Protein AF-0000000080703919 (afdb_homodimer)

Nearest PDB structures (foldseek):
  4xz1-assembly1_A  TM=6.223E-01  e=1.028E+00  Homo sapiens
  8gnn-assembly1_B  TM=3.374E-01  e=2.060E+00  Homo sapiens
  6drg-assembly1_A  TM=3.522E-01  e=3.875E+00  Homo sapiens
  1lfo-assembly1_A  TM=2.685E-01  e=4.683E+00  Rattus norvegicus
  4o29-assembly1_A  TM=4.930E-01  e=1.118E+00  Pyrobaculum aerophilum str. IM2

Sequence (228 aa):
MFVLNETNVFRVCCTPVDMRQGILRLSQLVRSNDFNPSDGVVYVFYNRSRNRIKLLHWERCGFVVYHKQMVQGCLSPKIIRARTGFYELRWDELVLYIEGINPNCYRRKRYNKSMFVLNETNVFRVCCTPVDMRQGILRLSQLVRSNDFNPSDGVVYVFYNRSRNRIKLLHWERCGFVVYHKQMVQGCLSPKIIRARTGFYELRWDELVLYIEGINPNCYRRKRYNKS

Structure (mmCIF, N/CA/C/O backbone):
data_AF-0000000080703919-model_v1
#
loop_
_entity.id
_entity.type
_entity.pdbx_description
1 polymer 'IS66 Orf2 like protein'
#
loop_
_atom_site.group_PDB
_atom_site.id
_atom_site.type_symbol
_atom_site.label_atom_id
_atom_site.label_alt_id
_atom_site.label_comp_id
_atom_site.label_asym_id
_atom_site.label_entity_id
_atom_site.label_seq_id
_atom_site.pdbx_PDB_ins_code
_atom_site.Cartn_x
_atom_site.Cartn_y
_atom_site.Cartn_z
_atom_site.occupancy
_atom_site.B_iso_or_equiv
_atom_site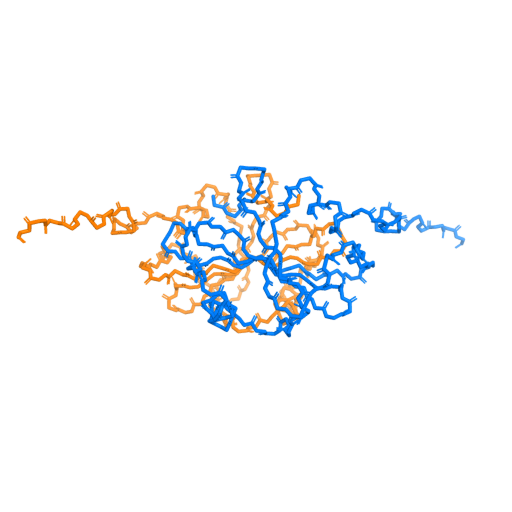.auth_seq_id
_atom_site.auth_comp_id
_atom_site.auth_asym_id
_atom_site.auth_atom_id
_atom_site.pdbx_PDB_model_num
ATOM 1 N N . MET A 1 1 ? -6.496 -1.308 -11.156 1 85.56 1 MET A N 1
ATOM 2 C CA . MET A 1 1 ? -5.98 -1.81 -9.891 1 85.56 1 MET A CA 1
ATOM 3 C C . MET A 1 1 ? -4.734 -1.038 -9.461 1 85.56 1 MET A C 1
ATOM 5 O O . MET A 1 1 ? -3.891 -0.706 -10.297 1 85.56 1 MET A O 1
ATOM 9 N N . PHE A 1 2 ? -4.602 -0.558 -8.164 1 92.81 2 PHE A N 1
ATOM 10 C CA . PHE A 1 2 ? -3.482 0.129 -7.531 1 92.81 2 PHE A CA 1
ATOM 11 C C . PHE A 1 2 ? -3.279 1.512 -8.141 1 92.81 2 PHE A C 1
ATOM 13 O O . PHE A 1 2 ? -2.164 1.869 -8.523 1 92.81 2 PHE A O 1
ATOM 20 N N . VAL A 1 3 ? -4.312 2.188 -8.336 1 93.06 3 VAL A N 1
ATOM 21 C CA . VAL A 1 3 ? -4.281 3.553 -8.852 1 93.06 3 VAL A CA 1
ATOM 22 C C . VAL A 1 3 ? -5.121 4.461 -7.965 1 93.06 3 VAL A C 1
ATOM 24 O O . VAL A 1 3 ? -6.305 4.199 -7.738 1 93.06 3 VAL A O 1
ATOM 27 N N . LEU A 1 4 ? -4.52 5.449 -7.457 1 95.75 4 LEU A N 1
ATOM 28 C CA . LEU A 1 4 ? -5.223 6.547 -6.805 1 95.75 4 LEU A CA 1
ATOM 29 C C . LEU A 1 4 ? -5.07 7.84 -7.598 1 95.75 4 LEU A C 1
ATOM 31 O O . LEU A 1 4 ? -3.988 8.133 -8.117 1 95.75 4 LEU A O 1
ATOM 35 N N . ASN A 1 5 ? -6.148 8.516 -7.742 1 94.75 5 ASN A N 1
ATOM 36 C CA . ASN A 1 5 ? -6.109 9.758 -8.5 1 94.75 5 ASN A CA 1
ATOM 37 C C . ASN A 1 5 ? -7.211 10.719 -8.062 1 94.75 5 ASN A C 1
ATOM 39 O O . ASN A 1 5 ? -7.758 10.586 -6.965 1 94.75 5 ASN A O 1
ATOM 43 N N . GLU A 1 6 ? -7.5 11.711 -8.906 1 94.75 6 GLU A N 1
ATOM 44 C CA . GLU A 1 6 ? -8.367 12.828 -8.539 1 94.75 6 GLU A CA 1
ATOM 45 C C . GLU A 1 6 ? -9.828 12.391 -8.484 1 94.75 6 GLU A C 1
ATOM 47 O O . GLU A 1 6 ? -10.68 13.109 -7.945 1 94.75 6 GLU A O 1
ATOM 52 N N . THR A 1 7 ? -10.164 11.242 -8.969 1 95.12 7 THR A N 1
ATOM 53 C CA . THR A 1 7 ? -11.547 10.789 -8.961 1 95.12 7 THR A CA 1
ATOM 54 C C . THR A 1 7 ? -11.914 10.195 -7.602 1 95.12 7 THR A C 1
ATOM 56 O O . THR A 1 7 ? -13.094 10.008 -7.301 1 95.12 7 THR A O 1
ATOM 59 N N . ASN A 1 8 ? -10.984 9.914 -6.777 1 97.06 8 ASN A N 1
ATOM 60 C CA . ASN A 1 8 ? -11.219 9.383 -5.434 1 97.06 8 ASN A CA 1
ATOM 61 C C . ASN A 1 8 ? -11.508 10.508 -4.438 1 97.06 8 ASN A C 1
ATOM 63 O O . ASN A 1 8 ? -11.125 11.656 -4.664 1 97.06 8 ASN A O 1
ATOM 67 N N . VAL A 1 9 ? -12.25 10.172 -3.477 1 97.12 9 VAL A N 1
ATOM 68 C CA . VAL A 1 9 ? -12.445 11.062 -2.336 1 97.12 9 VAL A CA 1
ATOM 69 C C . VAL A 1 9 ? -11.469 10.695 -1.222 1 97.12 9 VAL A C 1
ATOM 71 O O . VAL A 1 9 ? -11.336 9.523 -0.868 1 97.12 9 VAL A O 1
ATOM 74 N N . PHE A 1 10 ? -10.773 11.703 -0.654 1 97.44 10 PHE A N 1
ATOM 75 C CA . PHE A 1 10 ? -9.758 11.461 0.368 1 97.44 10 PHE A CA 1
ATOM 76 C C . PHE A 1 10 ? -10.164 12.086 1.694 1 97.44 10 PHE A C 1
ATOM 78 O O . PHE A 1 10 ? -10.523 13.266 1.744 1 97.44 10 PHE A O 1
ATOM 85 N N . ARG A 1 11 ? -10.141 11.297 2.734 1 97.19 11 ARG A N 1
ATOM 86 C CA . ARG A 1 11 ? -10.344 11.766 4.102 1 97.19 11 ARG A CA 1
ATOM 87 C C . ARG A 1 11 ? -9.094 11.547 4.949 1 97.19 11 ARG A C 1
ATOM 89 O O . ARG A 1 11 ? -8.688 10.406 5.184 1 97.19 11 ARG A O 1
ATOM 96 N N . VAL A 1 12 ? -8.531 12.641 5.418 1 96.62 12 VAL A N 1
ATOM 97 C CA . VAL A 1 12 ? -7.266 12.602 6.148 1 96.62 12 VAL A CA 1
ATOM 98 C C . VAL A 1 12 ? -7.535 12.617 7.648 1 96.62 12 VAL A C 1
ATOM 100 O O . VAL A 1 12 ? -8.312 13.438 8.141 1 96.62 12 VAL A O 1
ATOM 103 N N . CYS A 1 13 ? -6.906 11.672 8.328 1 96.31 13 CYS A N 1
ATOM 104 C CA . CYS A 1 13 ? -7.035 11.625 9.781 1 96.31 13 CYS A CA 1
ATOM 105 C C . CYS A 1 13 ? -6.418 12.867 10.422 1 96.31 13 CYS A C 1
ATOM 107 O O . CYS A 1 13 ? -5.312 13.273 10.055 1 96.31 13 CYS A O 1
ATOM 109 N N . CYS A 1 14 ? -7.074 13.438 11.422 1 94.44 14 CYS A N 1
ATOM 110 C CA . CYS A 1 14 ? -6.637 14.68 12.047 1 94.44 14 CYS A CA 1
ATOM 111 C C . CYS A 1 14 ? -5.547 14.422 13.078 1 94.44 14 CYS A C 1
ATOM 113 O O . CYS A 1 14 ? -4.859 15.352 13.508 1 94.44 14 CYS A O 1
ATOM 115 N N . THR A 1 15 ? -5.371 13.164 13.461 1 92.94 15 THR A N 1
ATOM 116 C CA . THR A 1 15 ? -4.391 12.805 14.484 1 92.94 15 THR A CA 1
ATOM 117 C C . THR A 1 15 ? -3.393 11.789 13.938 1 92.94 15 THR A C 1
ATOM 119 O O . THR A 1 15 ? -3.762 10.891 13.18 1 92.94 15 THR A O 1
ATOM 122 N N . PRO A 1 16 ? -2.139 11.945 14.375 1 93.88 16 PRO A N 1
ATOM 123 C CA . PRO A 1 16 ? -1.16 10.938 13.953 1 93.88 16 PRO A CA 1
ATOM 124 C C . PRO A 1 16 ? -1.516 9.539 14.438 1 93.88 16 PRO A C 1
ATOM 126 O O . PRO A 1 16 ? -2.127 9.383 15.5 1 93.88 16 PRO A O 1
ATOM 129 N N . VAL A 1 17 ? -1.152 8.547 13.664 1 95.81 17 VAL A N 1
ATOM 130 C CA . VAL A 1 17 ? -1.455 7.148 13.961 1 95.81 17 VAL A CA 1
ATOM 131 C C . VAL A 1 17 ? -0.169 6.324 13.938 1 95.81 17 VAL A C 1
ATOM 133 O O . VAL A 1 17 ? 0.784 6.668 13.242 1 95.81 17 VAL A O 1
ATOM 136 N N . ASP A 1 18 ? -0.107 5.227 14.805 1 96.25 18 ASP A N 1
ATOM 137 C CA . ASP A 1 18 ? 0.976 4.25 14.727 1 96.25 18 ASP A CA 1
ATOM 138 C C . ASP A 1 18 ? 0.95 3.504 13.398 1 96.25 18 ASP A C 1
ATOM 140 O O . ASP A 1 18 ? 0.013 2.754 13.117 1 96.25 18 ASP A O 1
ATOM 144 N N . MET A 1 19 ? 1.941 3.633 12.586 1 94.69 19 MET A N 1
ATOM 145 C CA . MET A 1 19 ? 1.969 3.184 11.195 1 94.69 19 MET A CA 1
ATOM 146 C C . MET A 1 19 ? 2.197 1.678 11.117 1 94.69 19 MET A C 1
ATOM 148 O O . MET A 1 19 ? 2.156 1.095 10.031 1 94.69 19 MET A O 1
ATOM 152 N N . ARG A 1 20 ? 2.426 1.063 12.219 1 92.06 20 ARG A N 1
ATOM 153 C CA . ARG A 1 20 ? 2.512 -0.393 12.258 1 92.06 20 ARG A CA 1
ATOM 154 C C . ARG A 1 20 ? 1.125 -1.024 12.18 1 92.06 20 ARG A C 1
ATOM 156 O O . ARG A 1 20 ? 0.994 -2.215 11.891 1 92.06 20 ARG A O 1
ATOM 163 N N . GLN A 1 21 ? 0.15 -0.165 12.445 1 94.56 21 GLN A N 1
ATOM 164 C CA . GLN A 1 21 ? -1.229 -0.638 12.383 1 94.56 21 GLN A CA 1
ATOM 165 C C . GLN A 1 21 ? -1.603 -1.06 10.969 1 94.56 21 GLN A C 1
ATOM 167 O O . GLN A 1 21 ? -1.347 -0.327 10.008 1 94.56 21 GLN A O 1
ATOM 172 N N . GLY A 1 22 ? -2.18 -2.266 10.914 1 94.94 22 GLY A N 1
ATOM 173 C CA . GLY A 1 22 ? -2.555 -2.818 9.617 1 94.94 22 GLY A CA 1
ATOM 174 C C . GLY A 1 22 ? -3.988 -2.508 9.234 1 94.94 22 GLY A C 1
ATOM 175 O O . GLY A 1 22 ? -4.605 -1.6 9.789 1 94.94 22 GLY A O 1
ATOM 176 N N . ILE A 1 23 ? -4.43 -3.213 8.227 1 96.06 23 ILE A N 1
ATOM 177 C CA . ILE A 1 23 ? -5.734 -2.986 7.613 1 96.06 23 ILE A CA 1
ATOM 178 C C . ILE A 1 23 ? -6.828 -3.094 8.672 1 96.06 23 ILE A C 1
ATOM 180 O O . ILE A 1 23 ? -7.707 -2.234 8.758 1 96.06 23 ILE A O 1
ATOM 184 N N . LEU A 1 24 ? -6.766 -4.102 9.523 1 94.56 24 LEU A N 1
ATOM 185 C CA . LEU A 1 24 ? -7.789 -4.32 10.539 1 94.56 24 LEU A CA 1
ATOM 186 C C . LEU A 1 24 ? -7.875 -3.133 11.492 1 94.56 24 LEU A C 1
ATOM 188 O O . LEU A 1 24 ? -8.961 -2.594 11.719 1 94.56 24 LEU A O 1
ATOM 192 N N . ARG A 1 25 ? -6.84 -2.729 12.047 1 96.62 25 ARG A N 1
ATOM 193 C CA . ARG A 1 25 ? -6.812 -1.641 13.016 1 96.62 25 ARG A CA 1
ATOM 194 C C . ARG A 1 25 ? -7.18 -0.312 12.367 1 96.62 25 ARG A C 1
ATOM 196 O O . ARG A 1 25 ? -7.906 0.494 12.953 1 96.62 25 ARG A O 1
ATOM 203 N N . LEU A 1 26 ? -6.699 -0.055 11.172 1 97.62 26 LEU A N 1
ATOM 204 C CA . LEU A 1 26 ? -7.031 1.18 10.469 1 97.62 26 LEU A CA 1
ATOM 205 C C . LEU A 1 26 ? -8.523 1.229 10.141 1 97.62 26 LEU A C 1
ATOM 207 O O . LEU A 1 26 ? -9.148 2.285 10.242 1 97.62 26 LEU A O 1
ATOM 211 N N . SER A 1 27 ? -9.062 0.042 9.758 1 97.75 27 SER A N 1
ATOM 212 C CA . SER A 1 27 ? -10.492 -0.05 9.5 1 97.75 27 SER A CA 1
ATOM 213 C C . SER A 1 27 ? -11.305 0.255 10.758 1 97.75 27 SER A C 1
ATOM 215 O O . SER A 1 27 ? -12.328 0.934 10.695 1 97.75 27 SER A O 1
ATOM 217 N N . GLN A 1 28 ? -10.836 -0.284 11.859 1 97.62 28 GLN A N 1
ATOM 218 C CA . GLN A 1 28 ? -11.5 -0.026 13.133 1 97.62 28 GLN A CA 1
ATOM 219 C C . GLN A 1 28 ? -11.469 1.46 13.477 1 97.62 28 GLN A C 1
ATOM 221 O O . GLN A 1 28 ? -12.445 2.002 14.008 1 97.62 28 GLN A O 1
ATOM 226 N N . LEU A 1 29 ? -10.359 2.123 13.219 1 96.81 29 LEU A N 1
ATOM 227 C CA . LEU A 1 29 ? -10.234 3.559 13.453 1 96.81 29 LEU A CA 1
ATOM 228 C C . LEU A 1 29 ? -11.25 4.336 12.625 1 96.81 29 LEU A C 1
ATOM 230 O O . LEU A 1 29 ? -11.891 5.262 13.133 1 96.81 29 LEU A O 1
ATOM 234 N N . VAL A 1 30 ? -11.438 3.955 11.367 1 97.81 30 VAL A N 1
ATOM 235 C CA . VAL A 1 30 ? -12.422 4.574 10.484 1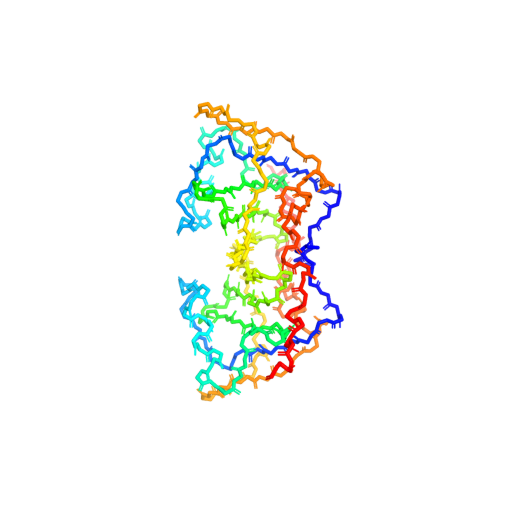 97.81 30 VAL A CA 1
ATOM 236 C C . VAL A 1 30 ? -13.828 4.379 11.055 1 97.81 30 VAL A C 1
ATOM 238 O O . VAL A 1 30 ? -14.602 5.328 11.141 1 97.81 30 VAL A O 1
ATOM 241 N N . ARG A 1 31 ? -14.102 3.125 11.523 1 97.62 31 ARG A N 1
ATOM 242 C CA . ARG A 1 31 ? -15.414 2.791 12.07 1 97.62 31 ARG A CA 1
ATOM 243 C C . ARG A 1 31 ? -15.688 3.57 13.352 1 97.62 31 ARG A C 1
ATOM 245 O O . ARG A 1 31 ? -16.812 4.023 13.586 1 97.62 31 ARG A O 1
ATOM 252 N N . SER A 1 32 ? -14.703 3.717 14.109 1 96 32 SER A N 1
ATOM 253 C CA . SER A 1 32 ? -14.844 4.414 15.383 1 96 32 SER A CA 1
ATOM 254 C C . SER A 1 32 ? -15.148 5.891 15.172 1 96 32 SER A C 1
ATOM 256 O O . SER A 1 32 ? -15.586 6.574 16.094 1 96 32 SER A O 1
ATOM 258 N N . ASN A 1 33 ? -14.906 6.41 13.992 1 95.75 33 ASN A N 1
ATOM 259 C CA . ASN A 1 33 ? -15.242 7.789 13.648 1 95.75 33 ASN A CA 1
ATOM 260 C C . ASN A 1 33 ? -16.531 7.855 12.82 1 95.75 33 ASN A C 1
ATOM 262 O O . ASN A 1 33 ? -16.766 8.844 12.117 1 95.75 33 ASN A O 1
ATOM 266 N N . ASP A 1 34 ? -17.281 6.703 12.812 1 95.44 34 ASP A N 1
ATOM 267 C CA . ASP A 1 34 ? -18.641 6.594 12.273 1 95.44 34 ASP A CA 1
ATOM 268 C C . ASP A 1 34 ? -18.625 6.555 10.75 1 95.44 34 ASP A C 1
ATOM 270 O O . ASP A 1 34 ? -19.531 7.066 10.094 1 95.44 34 ASP A O 1
ATOM 274 N N . PHE A 1 35 ? -17.562 6.105 10.172 1 97.06 35 PHE A N 1
ATOM 275 C CA . PHE A 1 35 ? -17.484 5.879 8.734 1 97.06 35 PHE A CA 1
ATOM 276 C C . PHE A 1 35 ? -17.391 4.387 8.422 1 97.06 35 PHE A C 1
ATOM 278 O O . PHE A 1 35 ? -17.141 3.578 9.32 1 97.06 35 PHE A O 1
ATOM 285 N N . ASN A 1 36 ? -17.734 4.035 7.211 1 97.75 36 ASN A N 1
ATOM 286 C CA . ASN A 1 36 ? -17.578 2.68 6.699 1 97.75 36 ASN A CA 1
ATOM 287 C C . ASN A 1 36 ? -16.328 2.557 5.832 1 97.75 36 ASN A C 1
ATOM 289 O O . ASN A 1 36 ? -16.266 3.109 4.73 1 97.75 36 ASN A O 1
ATOM 293 N N . PRO A 1 37 ? -15.359 1.82 6.281 1 97.38 37 PRO A N 1
ATOM 294 C CA . PRO A 1 37 ? -14.102 1.74 5.535 1 97.38 37 PRO A CA 1
ATOM 295 C C . PRO A 1 37 ? -14.289 1.16 4.133 1 97.38 37 PRO A C 1
ATOM 297 O O . PRO A 1 37 ? -13.391 1.272 3.293 1 97.38 37 PRO A O 1
ATOM 300 N N . SER A 1 38 ? -15.438 0.491 3.885 1 95.94 38 SER A N 1
ATOM 301 C CA . SER A 1 38 ? -15.656 -0.137 2.586 1 95.94 38 SER A CA 1
ATOM 302 C C . SER A 1 38 ? -16.547 0.72 1.701 1 95.94 38 SER A C 1
ATOM 304 O O . SER A 1 38 ? -17.188 0.211 0.773 1 95.94 38 SER A O 1
ATOM 306 N N . ASP A 1 39 ? -16.641 2.014 1.998 1 96.69 39 ASP A N 1
ATOM 307 C CA . ASP A 1 39 ? -17.578 2.881 1.291 1 96.69 39 ASP A CA 1
ATOM 308 C C . ASP A 1 39 ? -16.953 3.434 0.011 1 96.69 39 ASP A C 1
ATOM 310 O O . ASP A 1 39 ? -17.594 4.207 -0.71 1 96.69 39 ASP A O 1
ATOM 314 N N . GLY A 1 40 ? -15.68 3.111 -0.255 1 95.31 40 GLY A N 1
ATOM 315 C CA . GLY A 1 40 ? -15.031 3.564 -1.473 1 95.31 40 GLY A CA 1
ATOM 316 C C . GLY A 1 40 ? -14.164 4.793 -1.264 1 95.31 40 GLY A C 1
ATOM 317 O O . GLY A 1 40 ? -13.367 5.156 -2.135 1 95.31 40 GLY A O 1
ATOM 318 N N . VAL A 1 41 ? -14.297 5.508 -0.145 1 97.81 41 VAL A N 1
ATOM 319 C CA . VAL A 1 41 ? -13.469 6.656 0.213 1 97.81 41 VAL A CA 1
ATOM 320 C C . VAL A 1 41 ? -12.07 6.188 0.594 1 97.81 41 VAL A C 1
ATOM 322 O O . VAL A 1 41 ? -11.898 5.094 1.141 1 97.81 41 VAL A O 1
ATOM 325 N N . VAL A 1 42 ? -11.117 6.984 0.263 1 98.44 42 VAL A N 1
ATOM 326 C CA . VAL A 1 42 ? -9.742 6.691 0.654 1 98.44 42 VAL A CA 1
ATOM 327 C C . VAL A 1 42 ? -9.422 7.387 1.975 1 98.44 42 VAL A C 1
ATOM 329 O O . VAL A 1 42 ? -9.453 8.617 2.059 1 98.44 42 VAL A O 1
ATOM 332 N N . TYR A 1 43 ? -9.117 6.617 2.996 1 98.44 43 TYR A N 1
ATOM 333 C CA . TYR A 1 43 ? -8.773 7.172 4.301 1 98.44 43 TYR A CA 1
ATOM 334 C C . TYR A 1 43 ? -7.262 7.273 4.469 1 98.44 43 TYR A C 1
ATOM 336 O O . TYR A 1 43 ? -6.539 6.297 4.25 1 98.44 43 TYR A O 1
ATOM 344 N N . VAL A 1 44 ? -6.805 8.414 4.891 1 97.56 44 VAL A N 1
ATOM 345 C CA . VAL A 1 44 ? -5.383 8.734 4.898 1 97.56 44 VAL A CA 1
ATOM 346 C C . VAL A 1 44 ? -4.895 8.883 6.34 1 97.56 44 VAL A C 1
ATOM 348 O O . VAL A 1 44 ? -5.5 9.594 7.137 1 97.56 44 VAL A O 1
ATOM 351 N N . PHE A 1 45 ? -3.838 8.234 6.625 1 96.81 45 PHE A N 1
ATOM 352 C CA . PHE A 1 45 ? -3.215 8.258 7.945 1 96.81 45 PHE A CA 1
ATOM 353 C C . PHE A 1 45 ? -1.75 8.664 7.844 1 96.81 45 PHE A C 1
ATOM 355 O O . PHE A 1 45 ? -1.097 8.406 6.832 1 96.81 45 PHE A O 1
ATOM 362 N N . TYR A 1 46 ? -1.229 9.25 8.812 1 94.88 46 TYR A N 1
ATOM 363 C CA . TYR A 1 46 ? 0.172 9.648 8.875 1 94.88 46 TYR A CA 1
ATOM 364 C C . TYR A 1 46 ? 0.725 9.477 10.289 1 94.88 46 TYR A C 1
ATOM 366 O O . TYR A 1 46 ? -0.037 9.43 11.258 1 94.88 46 TYR A O 1
ATOM 374 N N . ASN A 1 47 ? 2.01 9.281 10.312 1 94.31 47 ASN A N 1
ATOM 375 C CA . ASN A 1 47 ? 2.615 9.133 11.633 1 94.31 47 ASN A CA 1
ATOM 376 C C . ASN A 1 47 ? 3.049 10.477 12.211 1 94.31 47 ASN A C 1
ATOM 378 O O . ASN A 1 47 ? 3.033 11.484 11.508 1 94.31 47 ASN A O 1
ATOM 382 N N . ARG A 1 48 ? 3.434 10.445 13.438 1 92.06 48 ARG A N 1
ATOM 383 C CA . ARG A 1 48 ? 3.779 11.656 14.164 1 92.06 48 ARG A CA 1
ATOM 384 C C . ARG A 1 48 ? 4.953 12.383 13.516 1 92.06 48 ARG A C 1
ATOM 386 O O . ARG A 1 48 ? 4.934 13.602 13.367 1 92.06 48 ARG A O 1
ATOM 393 N N . SER A 1 49 ? 5.977 11.641 13.094 1 89.5 49 SER A N 1
ATOM 394 C CA . SER A 1 49 ? 7.184 12.219 12.508 1 89.5 49 SER A CA 1
ATOM 395 C C . SER A 1 49 ? 6.93 12.695 11.078 1 89.5 49 SER A C 1
ATOM 397 O O . SER A 1 49 ? 7.77 13.375 10.484 1 89.5 49 SER A O 1
ATOM 399 N N . ARG A 1 50 ? 5.844 12.258 10.492 1 90.62 50 ARG A N 1
ATOM 400 C CA . ARG A 1 50 ? 5.387 12.68 9.172 1 90.62 50 ARG A CA 1
ATOM 401 C C . ARG A 1 50 ? 6.32 12.164 8.078 1 90.62 50 ARG A C 1
ATOM 403 O O . ARG A 1 50 ? 6.555 12.852 7.082 1 90.62 50 ARG A O 1
ATOM 410 N N . ASN A 1 51 ? 6.926 11.086 8.336 1 91.25 51 ASN A N 1
ATOM 411 C CA . ASN A 1 51 ? 7.762 10.469 7.312 1 91.25 51 ASN A CA 1
ATOM 412 C C . ASN A 1 51 ? 7.148 9.172 6.793 1 91.25 51 ASN A C 1
ATOM 414 O O . ASN A 1 51 ? 7.754 8.477 5.977 1 91.25 51 ASN A O 1
ATOM 418 N N . ARG A 1 52 ? 5.984 8.836 7.312 1 94.12 52 ARG A N 1
ATOM 419 C CA . ARG A 1 52 ? 5.223 7.688 6.844 1 94.12 52 ARG A CA 1
ATOM 420 C C . ARG A 1 52 ? 3.758 8.055 6.625 1 94.12 52 ARG A C 1
ATOM 422 O O . ARG A 1 52 ? 3.191 8.844 7.383 1 94.12 52 ARG A O 1
ATOM 429 N N . ILE A 1 53 ? 3.188 7.48 5.668 1 95.62 53 ILE A N 1
ATOM 430 C CA . ILE A 1 53 ? 1.779 7.703 5.355 1 95.62 53 ILE A CA 1
ATOM 431 C C . ILE A 1 53 ? 1.148 6.402 4.863 1 95.62 53 ILE A C 1
ATOM 433 O O . ILE A 1 53 ? 1.795 5.617 4.168 1 95.62 53 ILE A O 1
ATOM 437 N N . LYS A 1 54 ? -0.096 6.141 5.25 1 97.69 54 LYS A N 1
ATOM 438 C CA . LYS A 1 54 ? -0.895 5.023 4.746 1 97.69 54 LYS A CA 1
ATOM 439 C C . LYS A 1 54 ? -2.229 5.512 4.191 1 97.69 54 LYS A C 1
ATOM 441 O O . LYS A 1 54 ? -2.877 6.375 4.785 1 97.69 54 LYS A O 1
ATOM 446 N N . LEU A 1 55 ? -2.57 5.027 3.037 1 98.31 55 LEU A N 1
ATOM 447 C CA . LEU A 1 55 ? -3.891 5.238 2.451 1 98.31 55 LEU A CA 1
ATOM 448 C C . LEU A 1 55 ? -4.672 3.93 2.393 1 98.31 55 LEU A C 1
ATOM 450 O O . LEU A 1 55 ? -4.234 2.965 1.761 1 98.31 55 LEU A O 1
ATOM 454 N N . LEU A 1 56 ? -5.785 3.855 3.092 1 98.44 56 LEU A N 1
ATOM 455 C CA . LEU A 1 56 ? -6.668 2.695 3.117 1 98.44 56 LEU A CA 1
ATOM 456 C C . LEU A 1 56 ? -7.828 2.873 2.143 1 98.44 56 LEU A C 1
ATOM 458 O O . LEU A 1 56 ? -8.539 3.879 2.189 1 98.44 56 LEU A O 1
ATOM 462 N N . HIS A 1 57 ? -8.008 1.93 1.262 1 98.19 57 HIS A N 1
ATOM 463 C CA . HIS A 1 57 ? -9.016 2.018 0.216 1 98.19 57 HIS A CA 1
ATOM 464 C C . HIS A 1 57 ? -9.672 0.664 -0.029 1 98.19 57 HIS A C 1
ATOM 466 O O . HIS A 1 57 ? -8.992 -0.362 -0.089 1 98.19 57 HIS A O 1
ATOM 472 N N . TRP A 1 58 ? -11.008 0.669 -0.13 1 96.31 58 TRP A N 1
ATOM 473 C CA . TRP A 1 58 ? -11.734 -0.523 -0.545 1 96.31 58 TRP A CA 1
ATOM 474 C C . TRP A 1 58 ? -11.961 -0.53 -2.055 1 96.31 58 TRP A C 1
ATOM 476 O O . TRP A 1 58 ? -12.617 0.362 -2.596 1 96.31 58 TRP A O 1
ATOM 486 N N . GLU A 1 59 ? -11.352 -1.55 -2.643 1 89.69 59 GLU A N 1
ATOM 487 C CA . GLU A 1 59 ? -11.523 -1.664 -4.086 1 89.69 59 GLU A CA 1
ATOM 488 C C . GLU A 1 59 ? -11.625 -3.125 -4.52 1 89.69 59 GLU A C 1
ATOM 490 O O . GLU A 1 59 ? -10.867 -3.971 -4.039 1 89.69 59 GLU A O 1
ATOM 495 N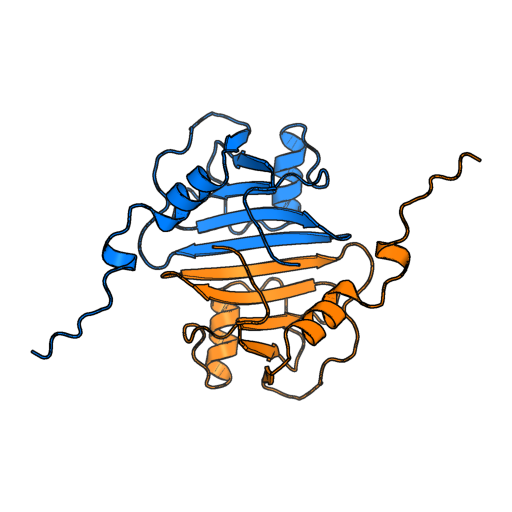 N . ARG A 1 60 ? -12.531 -3.455 -5.434 1 82.44 60 ARG A N 1
ATOM 496 C CA . ARG A 1 60 ? -12.695 -4.746 -6.09 1 82.44 60 ARG A CA 1
ATOM 497 C C . ARG A 1 60 ? -12.648 -5.887 -5.078 1 82.44 60 ARG A C 1
ATOM 499 O O . ARG A 1 60 ? -11.875 -6.832 -5.23 1 82.44 60 ARG A O 1
ATOM 506 N N . CYS A 1 61 ? -13.414 -5.887 -3.977 1 82.88 61 CYS A N 1
ATOM 507 C CA . CYS A 1 61 ? -13.648 -6.953 -3.012 1 82.88 61 CYS A CA 1
ATOM 508 C C . CYS A 1 61 ? -12.453 -7.125 -2.082 1 82.88 61 CYS 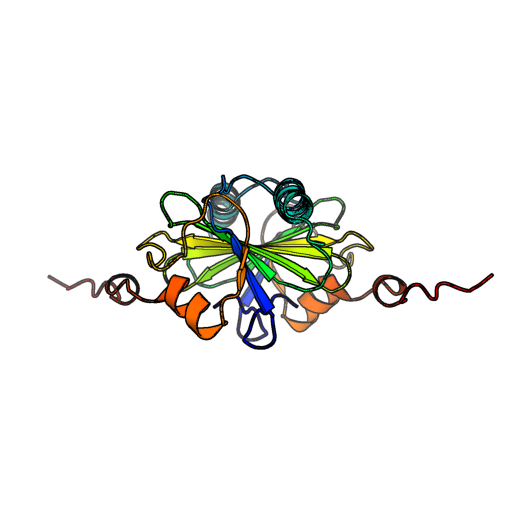A C 1
ATOM 510 O O . CYS A 1 61 ? -12.039 -8.25 -1.794 1 82.88 61 CYS A O 1
ATOM 512 N N . GLY A 1 62 ? -11.875 -6.109 -1.729 1 91.44 62 GLY A N 1
ATOM 513 C CA . GLY A 1 62 ? -10.781 -6.191 -0.775 1 91.44 62 GLY A CA 1
ATOM 514 C C . GLY A 1 62 ? -10.211 -4.836 -0.396 1 91.44 62 GLY A C 1
ATOM 515 O O . GLY A 1 62 ? -10.484 -3.836 -1.064 1 91.44 62 GLY A O 1
ATOM 516 N N . PHE A 1 63 ? -9.539 -4.855 0.679 1 95.81 63 PHE A N 1
ATOM 517 C CA . PHE A 1 63 ? -8.852 -3.643 1.113 1 95.81 63 PHE A CA 1
ATOM 518 C C . PHE A 1 63 ? -7.48 -3.537 0.468 1 95.81 63 PHE A C 1
ATOM 520 O O . PHE A 1 63 ? -6.777 -4.543 0.319 1 95.81 63 PHE A O 1
ATOM 527 N N . VAL A 1 64 ? -7.145 -2.361 0.098 1 97 64 VAL A N 1
ATOM 528 C CA . VAL A 1 64 ? -5.785 -2.037 -0.321 1 97 64 VAL A CA 1
ATOM 529 C C . VAL A 1 64 ? -5.207 -0.956 0.589 1 97 64 VAL A C 1
ATOM 531 O O . VAL A 1 64 ? -5.863 0.05 0.866 1 97 64 VAL A O 1
ATOM 534 N N . VAL A 1 65 ? -3.99 -1.146 1.033 1 97.94 65 VAL A N 1
ATOM 535 C CA . VAL A 1 65 ? -3.258 -0.122 1.771 1 97.94 65 VAL A CA 1
ATOM 536 C C . VAL A 1 65 ? -2.041 0.325 0.961 1 97.94 65 VAL A C 1
ATOM 538 O O . VAL A 1 65 ? -1.244 -0.504 0.517 1 97.94 65 VAL A O 1
ATOM 541 N N . TYR A 1 66 ? -1.968 1.571 0.703 1 97.81 66 TYR A N 1
ATOM 542 C CA . TYR A 1 66 ? -0.775 2.221 0.169 1 97.81 66 TYR A CA 1
ATOM 543 C C . TYR A 1 66 ? 0.099 2.762 1.292 1 97.81 66 TYR A C 1
ATOM 545 O O . TYR A 1 66 ? -0.271 3.727 1.965 1 97.81 66 TYR A O 1
ATOM 553 N N . HIS A 1 67 ? 1.171 2.197 1.511 1 97.31 67 HIS A N 1
ATOM 554 C CA . HIS A 1 67 ? 2.076 2.59 2.584 1 97.31 67 HIS A CA 1
ATOM 555 C C . HIS A 1 67 ? 3.363 3.189 2.027 1 97.31 67 HIS A C 1
ATOM 557 O O . HIS A 1 67 ? 4.172 2.482 1.42 1 97.31 67 HIS A O 1
ATOM 563 N N . LYS A 1 68 ? 3.559 4.457 2.207 1 95.5 68 LYS A N 1
ATOM 564 C CA . LYS A 1 68 ? 4.773 5.129 1.751 1 95.5 68 LYS A CA 1
ATOM 565 C C . LYS A 1 68 ? 5.652 5.535 2.932 1 95.5 68 LYS A C 1
ATOM 567 O O . LYS A 1 68 ? 5.164 6.117 3.902 1 95.5 68 LYS A O 1
ATOM 572 N N . GLN A 1 69 ? 6.848 5.152 2.795 1 94.44 69 GLN A N 1
ATOM 573 C CA . GLN A 1 69 ? 7.871 5.555 3.754 1 94.44 69 GLN A CA 1
ATOM 574 C C . GLN A 1 69 ? 8.938 6.426 3.09 1 94.44 69 GLN A C 1
ATOM 576 O O . GLN A 1 69 ? 9.672 5.957 2.223 1 94.44 69 GLN A O 1
ATOM 581 N N . MET A 1 70 ? 9.008 7.613 3.498 1 88.94 70 MET A N 1
ATOM 582 C CA . MET A 1 70 ? 9.969 8.562 2.947 1 88.94 70 MET A CA 1
ATOM 583 C C . MET A 1 70 ? 11.336 8.398 3.613 1 88.94 70 MET A C 1
ATOM 585 O O . MET A 1 70 ? 11.43 8.328 4.84 1 88.94 70 MET A O 1
ATOM 589 N N . VAL A 1 71 ? 12.328 8.188 2.855 1 82.56 71 VAL A N 1
ATOM 590 C CA . VAL A 1 71 ? 13.688 8.086 3.387 1 82.56 71 VAL A CA 1
ATOM 591 C C . VAL A 1 71 ? 14.289 9.477 3.531 1 82.56 71 VAL A C 1
ATOM 593 O O . VAL A 1 71 ? 15.156 9.703 4.383 1 82.56 71 VAL A O 1
ATOM 596 N N . GLN A 1 72 ? 13.859 10.344 2.629 1 81.19 72 GLN A N 1
ATOM 597 C CA . GLN A 1 72 ? 14.266 11.742 2.699 1 81.19 72 GLN A CA 1
ATOM 598 C C . GLN A 1 72 ? 13.047 12.664 2.729 1 81.19 72 GLN A C 1
ATOM 600 O O . GLN A 1 72 ? 12.102 12.477 1.966 1 81.19 72 GLN A O 1
ATOM 605 N N . GLY A 1 73 ? 13.109 13.602 3.576 1 79.56 73 GLY A N 1
ATOM 606 C CA . GLY A 1 73 ? 12.023 14.57 3.676 1 79.56 73 GLY A CA 1
ATOM 607 C C . GLY A 1 73 ? 10.852 14.062 4.492 1 79.56 73 GLY A C 1
ATOM 608 O O . GLY A 1 73 ? 10.914 12.977 5.074 1 79.56 73 GLY A O 1
ATOM 609 N N . CYS A 1 74 ? 9.867 14.953 4.652 1 83.31 74 CYS A N 1
ATOM 610 C CA . CYS A 1 74 ? 8.648 14.664 5.406 1 83.31 74 CYS A CA 1
ATOM 611 C C . CYS A 1 74 ? 7.426 15.258 4.723 1 83.31 74 CYS A C 1
ATOM 613 O O . CYS A 1 74 ? 7.555 16.047 3.787 1 83.31 74 CYS A O 1
ATOM 615 N N . LEU A 1 75 ? 6.336 14.734 5.184 1 86.44 75 LEU A N 1
ATOM 616 C CA . LEU A 1 75 ? 5.078 15.312 4.719 1 86.44 75 LEU A CA 1
ATOM 617 C C . LEU A 1 75 ? 4.969 16.781 5.133 1 86.44 75 LEU A C 1
ATOM 619 O O . LEU A 1 75 ? 5.422 17.156 6.215 1 86.44 75 LEU A O 1
ATOM 623 N N . SER A 1 76 ? 4.355 17.469 4.25 1 83.94 76 SER A N 1
ATOM 624 C CA . SER A 1 76 ? 4.148 18.875 4.562 1 83.94 76 SER A CA 1
ATOM 625 C C . SER A 1 76 ? 3.268 19.047 5.797 1 83.94 76 SER A C 1
ATOM 627 O O . SER A 1 76 ? 2.322 18.281 6 1 83.94 76 SER A O 1
ATOM 629 N N . PRO A 1 77 ? 3.516 20.016 6.594 1 75.38 77 PRO A N 1
ATOM 630 C CA . PRO A 1 77 ? 2.807 20.219 7.859 1 75.38 77 PRO A CA 1
ATOM 631 C C . PRO A 1 77 ? 1.415 20.812 7.664 1 75.38 77 PRO A C 1
ATOM 633 O O . PRO A 1 77 ? 0.739 21.141 8.641 1 75.38 77 PRO A O 1
ATOM 636 N N . LYS A 1 78 ? 0.826 20.828 6.652 1 71.69 78 LYS A N 1
ATOM 637 C CA . LYS A 1 78 ? -0.44 21.531 6.465 1 71.69 78 LYS A CA 1
ATOM 638 C C . LYS A 1 78 ? -1.622 20.641 6.863 1 71.69 78 LYS A C 1
ATOM 640 O O . LYS A 1 78 ? -2.775 21.062 6.766 1 71.69 78 LYS A O 1
ATOM 645 N N . ILE A 1 79 ? -1.403 19.734 7.613 1 68.44 79 ILE A N 1
ATOM 646 C CA . ILE A 1 79 ? -2.523 18.875 7.984 1 68.44 79 ILE A CA 1
ATOM 647 C C . ILE A 1 79 ? -3.289 19.5 9.148 1 68.44 79 ILE A C 1
ATOM 649 O O . ILE A 1 79 ? -2.686 20.016 10.086 1 68.44 79 ILE A O 1
ATOM 653 N N . ILE A 1 80 ? -4.574 19.609 8.883 1 70.44 80 ILE A N 1
ATOM 654 C CA . ILE A 1 80 ? -5.441 20.078 9.953 1 70.44 80 ILE A CA 1
ATOM 655 C C . ILE A 1 80 ? -5.312 19.156 11.164 1 70.44 80 ILE A C 1
ATOM 657 O O . ILE A 1 80 ? -5.418 17.938 11.039 1 70.44 80 ILE A O 1
ATOM 661 N N . ARG A 1 81 ? -4.957 19.797 12.242 1 74.81 81 ARG A N 1
ATOM 662 C CA . ARG A 1 81 ? -4.867 19.031 13.477 1 74.81 81 ARG A CA 1
ATOM 663 C C . ARG A 1 81 ? -6.086 19.281 14.359 1 74.81 81 ARG A C 1
ATOM 665 O O . ARG A 1 81 ? -6.445 20.422 14.633 1 74.81 81 ARG A O 1
ATOM 672 N N . ALA A 1 82 ? -6.805 18.234 14.477 1 79.38 82 ALA A N 1
ATOM 673 C CA . ALA A 1 82 ? -7.93 18.203 15.406 1 79.38 82 ALA A CA 1
ATOM 674 C C . ALA A 1 82 ? -7.828 17.016 16.359 1 79.38 82 ALA A C 1
ATOM 676 O O . ALA A 1 82 ? -6.957 16.156 16.188 1 79.38 82 ALA A O 1
ATOM 677 N N . ARG A 1 83 ? -8.633 17.062 17.453 1 76.94 83 ARG A N 1
ATOM 678 C CA . ARG A 1 83 ? -8.586 16 18.469 1 76.94 83 ARG A CA 1
ATOM 679 C C . ARG A 1 83 ? -8.977 14.656 17.859 1 76.94 83 ARG A C 1
ATOM 681 O O . ARG A 1 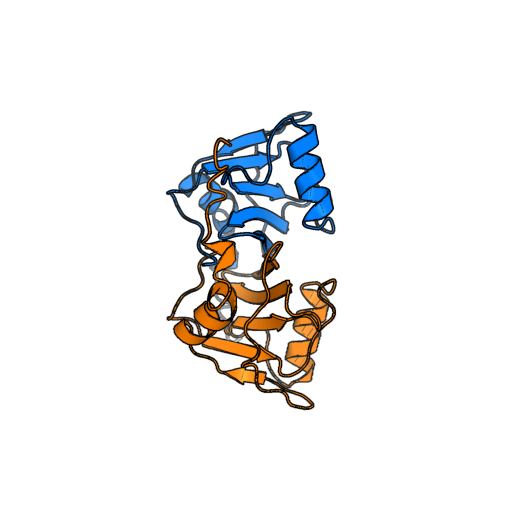83 ? -8.445 13.617 18.25 1 76.94 83 ARG A O 1
ATOM 688 N N . THR A 1 84 ? -10 14.688 17.016 1 80.5 84 THR A N 1
ATOM 689 C CA . THR A 1 84 ? -10.461 13.445 16.406 1 80.5 84 THR A CA 1
ATOM 690 C C . THR A 1 84 ? -11.141 13.719 15.062 1 80.5 84 THR A C 1
ATOM 692 O O . THR A 1 84 ? -11.453 14.867 14.75 1 80.5 84 THR A O 1
ATOM 695 N N . GLY A 1 85 ? -11.055 12.695 14.305 1 92.88 85 GLY A N 1
ATOM 696 C CA . GLY A 1 85 ? -11.875 12.797 13.109 1 92.88 85 GLY A CA 1
ATOM 697 C C . GLY A 1 85 ? -11.062 12.836 11.828 1 92.88 85 GLY A C 1
ATOM 698 O O . GLY A 1 85 ? -9.875 12.508 11.836 1 92.88 85 GLY A O 1
ATOM 699 N N . PHE A 1 86 ? -11.836 13.094 10.781 1 95.81 86 PHE A N 1
ATOM 700 C CA . PHE A 1 86 ? -11.297 13.156 9.43 1 95.81 86 PHE A CA 1
ATOM 701 C C . PHE A 1 86 ? -11.727 14.438 8.734 1 95.81 86 PHE A C 1
ATOM 703 O O . PHE A 1 86 ? -12.797 14.984 9.031 1 95.81 86 PHE A O 1
ATOM 710 N N . TYR A 1 87 ? -10.953 14.883 7.84 1 94.5 87 TYR A N 1
ATOM 711 C CA . TYR A 1 87 ? -11.344 15.961 6.945 1 94.5 87 TYR A CA 1
ATOM 712 C C . TYR A 1 87 ? -11.031 15.609 5.496 1 94.5 87 TYR A C 1
ATOM 714 O O . TYR A 1 87 ? -10.18 14.75 5.227 1 94.5 87 TYR A O 1
ATOM 722 N N . GLU A 1 88 ? -11.672 16.172 4.594 1 94.44 88 GLU A N 1
ATOM 723 C CA . GLU A 1 88 ? -11.508 15.859 3.178 1 94.44 88 GLU A CA 1
ATOM 724 C C . GLU A 1 88 ? -10.422 16.719 2.545 1 94.44 88 GLU A C 1
ATOM 726 O O . GLU A 1 88 ? -10.305 17.906 2.85 1 94.44 88 GLU A O 1
ATOM 731 N N . LEU A 1 89 ? -9.688 16.125 1.768 1 92.75 89 LEU A N 1
ATOM 732 C CA . LEU A 1 89 ? -8.609 16.781 1.03 1 92.75 89 LEU A CA 1
ATOM 733 C C . LEU A 1 89 ? -8.68 16.438 -0.453 1 92.75 89 LEU A C 1
ATOM 735 O O . LEU A 1 89 ? -8.984 15.297 -0.816 1 92.75 89 LEU A O 1
ATOM 739 N N . ARG A 1 90 ? -8.414 17.469 -1.287 1 93.5 90 ARG A N 1
ATOM 740 C CA . ARG A 1 90 ? -8.344 17.188 -2.719 1 93.5 90 ARG A CA 1
ATOM 741 C C . ARG A 1 90 ? -7.078 16.422 -3.064 1 93.5 90 ARG A C 1
ATOM 743 O O . ARG A 1 90 ? -6.07 16.516 -2.361 1 93.5 90 ARG A O 1
ATOM 750 N N . TRP A 1 91 ? -7.113 15.734 -4.18 1 94.25 91 TRP A N 1
ATOM 751 C CA . TRP A 1 91 ? -5.984 14.93 -4.633 1 94.25 91 TRP A CA 1
ATOM 752 C C . TRP A 1 91 ? -4.738 15.789 -4.816 1 94.25 91 TRP A C 1
ATOM 754 O O . TRP A 1 91 ? -3.65 15.422 -4.375 1 94.25 91 TRP A O 1
ATOM 764 N N . ASP A 1 92 ? -4.879 16.938 -5.504 1 90.56 92 ASP A N 1
ATOM 765 C CA . ASP A 1 92 ? -3.736 17.812 -5.773 1 90.56 92 ASP A CA 1
ATOM 766 C C . ASP A 1 92 ? -3.104 18.312 -4.477 1 90.56 92 ASP A C 1
ATOM 768 O O . ASP A 1 92 ? -1.886 18.484 -4.402 1 90.56 92 ASP A O 1
ATOM 772 N N . GLU A 1 93 ? -3.916 18.516 -3.457 1 89.69 93 GLU A N 1
ATOM 773 C CA . GLU A 1 93 ? -3.408 18.922 -2.15 1 89.69 93 GLU A CA 1
ATOM 774 C C . GLU A 1 93 ? -2.656 17.781 -1.466 1 89.69 93 GLU A C 1
ATOM 776 O O . GLU A 1 93 ? -1.602 18 -0.867 1 89.69 93 GLU A O 1
ATOM 781 N N . LEU A 1 94 ? -3.23 16.625 -1.594 1 91.56 94 LEU A N 1
ATOM 782 C CA . LEU A 1 94 ? -2.605 15.453 -0.995 1 91.56 94 LEU A CA 1
ATOM 783 C C . LEU A 1 94 ? -1.236 15.195 -1.614 1 91.56 94 LEU A C 1
ATOM 785 O O . LEU A 1 94 ? -0.265 14.938 -0.899 1 91.56 94 LEU A O 1
ATOM 789 N N . VAL A 1 95 ? -1.17 15.281 -2.854 1 89.94 95 VAL A N 1
ATOM 790 C CA . VAL A 1 95 ? 0.083 15.062 -3.572 1 89.94 95 VAL A CA 1
ATOM 791 C C . VAL A 1 95 ? 1.119 16.094 -3.123 1 89.94 95 VAL A C 1
ATOM 793 O O . VAL A 1 95 ? 2.287 15.758 -2.916 1 89.94 95 VAL A O 1
ATOM 796 N N . LEU A 1 96 ? 0.708 17.297 -2.996 1 85.38 96 LEU A N 1
ATOM 797 C CA . LEU A 1 96 ? 1.59 18.359 -2.502 1 85.38 96 LEU A CA 1
ATOM 798 C C . LEU A 1 96 ? 2.053 18.047 -1.08 1 85.38 96 LEU A C 1
ATOM 800 O O . LEU A 1 96 ? 3.219 18.266 -0.745 1 85.38 96 LEU A O 1
ATOM 804 N N . TYR A 1 97 ? 1.098 17.562 -0.333 1 84.69 97 TYR A N 1
ATOM 805 C CA . TYR A 1 97 ? 1.379 17.203 1.051 1 84.69 97 TYR A CA 1
ATOM 806 C C . TYR A 1 97 ? 2.457 16.125 1.121 1 84.69 97 TYR A C 1
ATOM 808 O O . TYR A 1 97 ? 3.336 16.172 1.985 1 84.69 97 TYR A O 1
ATOM 816 N N . ILE A 1 98 ? 2.482 15.273 0.187 1 87.06 98 ILE A N 1
ATOM 817 C CA . ILE A 1 98 ? 3.383 14.125 0.201 1 87.06 98 ILE A CA 1
ATOM 818 C C . ILE A 1 98 ? 4.707 14.5 -0.464 1 87.06 98 ILE A C 1
ATOM 820 O O . ILE A 1 98 ? 5.777 14.164 0.044 1 87.06 98 ILE A O 1
ATOM 824 N N . GLU A 1 99 ? 4.641 15.117 -1.72 1 79.12 99 GLU A N 1
ATOM 825 C CA . GLU A 1 99 ? 5.809 15.359 -2.559 1 79.12 99 GLU A CA 1
ATOM 826 C C . GLU A 1 99 ? 6.336 16.781 -2.365 1 79.12 99 GLU A C 1
ATOM 828 O O . GLU A 1 99 ? 7.438 17.109 -2.82 1 79.12 99 GLU A O 1
ATOM 833 N N . GLY A 1 100 ? 5.562 17.75 -2.104 1 62.84 100 GLY A N 1
ATOM 834 C CA . GLY A 1 100 ? 5.84 19.172 -2.162 1 62.84 100 GLY A CA 1
ATOM 835 C C . GLY A 1 100 ? 7.238 19.516 -1.691 1 62.84 100 GLY A C 1
ATOM 836 O O . GLY A 1 100 ? 7.977 20.219 -2.391 1 62.84 100 GLY A O 1
ATOM 837 N N . ILE A 1 101 ? 7.531 19.797 -0.457 1 56.44 101 ILE A N 1
ATOM 838 C CA . ILE A 1 101 ? 8.531 20.766 -0.034 1 56.44 101 ILE A CA 1
ATOM 839 C C . ILE A 1 101 ? 9.93 20.172 -0.226 1 56.44 101 ILE A C 1
ATOM 841 O O . ILE A 1 101 ? 10.93 20.828 0.078 1 56.44 101 ILE A O 1
ATOM 845 N N . ASN A 1 102 ? 10.086 18.891 -0.498 1 53.53 102 ASN A N 1
ATOM 846 C CA . ASN A 1 102 ? 11.469 18.547 -0.181 1 53.53 102 ASN A CA 1
ATOM 847 C C . ASN A 1 102 ? 12.383 18.766 -1.38 1 53.53 102 ASN A C 1
ATOM 849 O O . ASN A 1 102 ? 12.453 17.922 -2.275 1 53.53 102 ASN A O 1
ATOM 853 N N . PRO A 1 103 ? 12.891 19.922 -1.526 1 53.41 103 PRO A N 1
ATOM 854 C CA . PRO A 1 103 ? 13.898 20.234 -2.541 1 53.41 103 PRO A CA 1
ATOM 855 C C . PRO A 1 103 ? 14.922 19.109 -2.723 1 53.41 103 PRO A C 1
ATOM 857 O O . PRO A 1 103 ? 15.422 18.906 -3.832 1 53.41 103 PRO A O 1
ATOM 860 N N . ASN A 1 104 ? 15.367 18.531 -1.7 1 53.31 104 ASN A N 1
ATOM 861 C CA . ASN A 1 104 ? 16.438 17.547 -1.774 1 53.31 104 ASN A CA 1
ATOM 862 C C . ASN A 1 104 ? 15.961 16.219 -2.357 1 53.31 104 ASN A C 1
ATOM 864 O O . ASN A 1 104 ? 16.766 15.398 -2.777 1 53.31 104 ASN A O 1
ATOM 868 N N . CYS A 1 105 ? 14.758 15.867 -2.146 1 51.34 105 CYS A N 1
ATOM 869 C CA . CYS A 1 105 ? 14.289 14.68 -2.852 1 51.34 105 CYS A CA 1
ATOM 870 C C . CYS A 1 105 ? 14.438 14.844 -4.359 1 51.34 105 CYS A C 1
ATOM 872 O O . CYS A 1 105 ? 14.547 13.859 -5.09 1 51.34 105 CYS A O 1
ATOM 874 N N . TYR A 1 106 ? 14.406 16.062 -4.82 1 44.19 106 TYR A N 1
ATOM 875 C CA . TYR A 1 106 ? 14.656 16.344 -6.23 1 44.19 106 TYR A CA 1
ATOM 876 C C . TYR A 1 106 ? 16.156 16.531 -6.488 1 44.19 106 TYR A C 1
ATOM 878 O O . TYR A 1 106 ? 16.578 16.703 -7.633 1 44.19 106 TYR A O 1
ATOM 886 N N . ARG A 1 107 ? 16.938 16.875 -5.551 1 38.56 107 ARG A N 1
ATOM 887 C CA . ARG A 1 107 ? 18.344 17 -5.922 1 38.56 107 ARG A CA 1
ATOM 888 C C . ARG A 1 107 ? 18.969 15.633 -6.184 1 38.56 107 ARG A C 1
ATOM 890 O O . ARG A 1 107 ? 19.016 14.789 -5.285 1 38.56 107 ARG A O 1
ATOM 897 N N . ARG A 1 108 ? 18.984 15.117 -7.336 1 38.25 108 ARG A N 1
ATOM 898 C CA . ARG A 1 108 ? 19.953 14.117 -7.785 1 38.25 108 ARG A CA 1
ATOM 899 C C . ARG A 1 108 ? 21.312 14.336 -7.137 1 38.25 108 ARG A C 1
ATOM 901 O O . ARG A 1 108 ? 21.812 15.461 -7.109 1 38.25 108 ARG A O 1
ATOM 908 N N . LYS A 1 109 ? 21.844 13.461 -6.258 1 37.81 109 LYS A N 1
ATOM 909 C CA . LYS A 1 109 ? 23.25 13.508 -5.906 1 37.81 109 LYS A CA 1
ATOM 910 C C . LYS A 1 109 ? 24.094 13.984 -7.086 1 37.81 109 LYS A C 1
ATOM 912 O O . LYS A 1 109 ? 24.156 13.32 -8.125 1 37.81 109 LYS A O 1
ATOM 917 N N . ARG A 1 110 ? 24.203 15.102 -7.434 1 32.78 110 ARG A N 1
ATOM 918 C CA . ARG A 1 110 ? 25.438 15.461 -8.125 1 32.78 110 ARG A CA 1
ATOM 919 C C . ARG A 1 110 ? 26.656 14.922 -7.395 1 32.78 110 ARG A C 1
ATOM 921 O O . ARG A 1 110 ? 26.953 15.344 -6.277 1 32.78 110 ARG A O 1
ATOM 928 N N . TYR A 1 111 ? 26.938 13.594 -7.367 1 36.22 111 TYR A N 1
ATOM 929 C CA . TYR A 1 111 ? 28.312 13.125 -7.148 1 36.22 111 TYR A CA 1
ATOM 930 C C . TYR A 1 111 ? 29.328 14.133 -7.672 1 36.22 111 TYR A C 1
ATOM 932 O O . TYR A 1 111 ? 29.516 14.258 -8.883 1 36.22 111 TYR A O 1
ATOM 940 N N . ASN A 1 112 ? 29.344 15.289 -7.152 1 29.89 112 ASN A N 1
ATOM 941 C CA . ASN A 1 112 ? 30.547 16.062 -7.402 1 29.89 112 ASN A CA 1
ATOM 942 C C . ASN A 1 112 ? 31.812 15.242 -7.168 1 29.89 112 ASN A C 1
ATOM 944 O O . ASN A 1 112 ? 31.984 14.648 -6.098 1 29.89 112 ASN A O 1
ATOM 948 N N . LYS A 1 113 ? 32.438 14.812 -8.219 1 30.19 113 LYS A N 1
ATOM 949 C CA . LYS A 1 113 ? 33.844 14.484 -8.516 1 30.19 113 LYS A CA 1
ATOM 950 C C . LYS A 1 113 ? 34.781 15.461 -7.836 1 30.19 113 LYS A C 1
ATOM 952 O O . LYS A 1 113 ? 34.844 16.641 -8.203 1 30.19 113 LYS A O 1
ATOM 957 N N . SER A 1 114 ? 34.562 15.625 -6.48 1 25.83 114 SER A N 1
ATOM 958 C CA . SER A 1 114 ? 35.906 16.031 -6.109 1 25.83 114 SER A CA 1
ATOM 959 C C . SER A 1 114 ? 36.844 14.844 -6.062 1 25.83 114 SER A C 1
ATOM 961 O O . SER A 1 114 ? 36.438 13.734 -5.695 1 25.83 114 SER A O 1
ATOM 963 N N . MET B 1 1 ? 2.105 9.766 -8.281 1 85.75 1 MET B N 1
ATOM 964 C CA . MET B 1 1 ? 2.215 9.133 -6.973 1 85.75 1 MET B CA 1
ATOM 965 C C . MET B 1 1 ? 1.122 8.086 -6.785 1 85.75 1 MET B C 1
ATOM 967 O O . MET B 1 1 ? -0.028 8.305 -7.168 1 85.75 1 MET B O 1
ATOM 971 N N . PHE B 1 2 ? 1.417 6.809 -6.332 1 92.88 2 PHE B N 1
ATOM 972 C CA . PHE B 1 2 ? 0.538 5.691 -6.012 1 92.88 2 PHE B CA 1
ATOM 973 C C . PHE B 1 2 ? -0.144 5.164 -7.27 1 92.88 2 PHE B C 1
ATOM 975 O O . PHE B 1 2 ? -1.365 4.996 -7.297 1 92.88 2 PHE B O 1
ATOM 982 N N . VAL B 1 3 ? 0.574 5.047 -8.281 1 93.19 3 VAL B N 1
ATOM 983 C CA . VAL B 1 3 ? 0.085 4.488 -9.539 1 93.19 3 VAL B CA 1
ATOM 984 C C . VAL B 1 3 ? 1.033 3.396 -10.023 1 93.19 3 VAL B C 1
ATOM 986 O O . VAL B 1 3 ? 2.23 3.635 -10.195 1 93.19 3 VAL B O 1
ATOM 989 N N . LEU B 1 4 ? 0.516 2.246 -10.211 1 95.75 4 LEU B N 1
ATOM 990 C CA . LEU B 1 4 ? 1.211 1.17 -10.906 1 95.75 4 LEU B CA 1
ATOM 991 C C . LEU B 1 4 ? 0.516 0.839 -12.227 1 95.75 4 LEU B C 1
ATOM 993 O O . LEU B 1 4 ? -0.715 0.821 -12.297 1 95.75 4 LEU B O 1
ATOM 997 N N . ASN B 1 5 ? 1.312 0.676 -13.219 1 94.81 5 ASN B N 1
ATOM 998 C CA . ASN B 1 5 ? 0.742 0.373 -14.523 1 94.81 5 ASN B CA 1
ATOM 999 C C . ASN B 1 5 ? 1.73 -0.388 -15.406 1 94.81 5 ASN B C 1
ATOM 1001 O O . ASN B 1 5 ? 2.682 -0.988 -14.898 1 94.81 5 ASN B O 1
ATOM 1005 N N . GLU B 1 6 ? 1.465 -0.408 -16.703 1 94.75 6 GLU B N 1
ATOM 1006 C CA . GLU B 1 6 ? 2.186 -1.263 -17.641 1 94.75 6 GLU B CA 1
ATOM 1007 C C . GLU B 1 6 ? 3.6 -0.742 -17.891 1 94.75 6 GLU B C 1
ATOM 1009 O O . GLU B 1 6 ? 4.441 -1.455 -18.438 1 94.75 6 GLU B O 1
ATOM 1014 N N . THR B 1 7 ? 3.908 0.439 -17.469 1 95.12 7 THR B N 1
ATOM 1015 C CA . THR B 1 7 ? 5.238 0.993 -17.703 1 95.12 7 THR B CA 1
ATOM 1016 C C . THR B 1 7 ? 6.223 0.493 -16.656 1 95.12 7 THR B C 1
ATOM 1018 O O . THR B 1 7 ? 7.438 0.62 -16.828 1 95.12 7 THR B O 1
ATOM 1021 N N . ASN B 1 8 ? 5.77 -0.084 -15.609 1 97.06 8 ASN B N 1
ATOM 1022 C CA . ASN B 1 8 ? 6.617 -0.643 -14.562 1 97.06 8 ASN B CA 1
ATOM 1023 C C . ASN B 1 8 ? 7.07 -2.059 -14.898 1 97.06 8 ASN B C 1
ATOM 1025 O O . ASN B 1 8 ? 6.43 -2.744 -15.703 1 97.06 8 ASN B O 1
ATOM 1029 N N . VAL B 1 9 ? 8.188 -2.375 -14.414 1 97.12 9 VAL B N 1
ATOM 1030 C CA . VAL B 1 9 ? 8.664 -3.756 -14.477 1 97.12 9 VAL B CA 1
ATOM 1031 C C . VAL B 1 9 ? 8.297 -4.48 -13.18 1 97.12 9 VAL B C 1
ATOM 1033 O O . VAL B 1 9 ? 8.531 -3.965 -12.086 1 97.12 9 VAL B O 1
ATOM 1036 N N . PHE B 1 10 ? 7.723 -5.699 -13.297 1 97.5 10 PHE B N 1
ATOM 1037 C CA . PHE B 1 10 ? 7.27 -6.449 -12.133 1 97.5 10 PHE B CA 1
ATOM 1038 C C . PHE B 1 10 ? 8.055 -7.75 -11.984 1 97.5 10 PHE B C 1
ATOM 1040 O O . PHE B 1 10 ? 8.18 -8.516 -12.945 1 97.5 10 PHE B O 1
ATOM 1047 N N . ARG B 1 11 ? 8.594 -7.957 -10.805 1 97.19 11 ARG B N 1
ATOM 1048 C CA . ARG B 1 11 ? 9.234 -9.219 -10.445 1 97.19 11 ARG B CA 1
ATOM 1049 C C . ARG B 1 11 ? 8.5 -9.906 -9.305 1 97.19 11 ARG B C 1
ATOM 1051 O O . ARG B 1 11 ? 8.438 -9.375 -8.195 1 97.19 11 ARG B O 1
ATOM 1058 N N . VAL B 1 12 ? 7.992 -11.086 -9.586 1 96.62 12 VAL B N 1
ATOM 1059 C CA . VAL B 1 12 ? 7.16 -11.812 -8.625 1 96.62 12 VAL B CA 1
ATOM 1060 C C . VAL B 1 12 ? 8 -12.844 -7.887 1 96.62 12 VAL B C 1
ATOM 1062 O O . VAL B 1 12 ? 8.742 -13.609 -8.508 1 96.62 12 VAL B O 1
ATOM 1065 N N . CYS B 1 13 ? 7.887 -12.797 -6.578 1 96.38 13 CYS B N 1
ATOM 1066 C CA . CYS B 1 13 ? 8.602 -13.781 -5.766 1 96.38 13 CYS B CA 1
ATOM 1067 C C . CYS B 1 13 ? 8.07 -15.188 -6.027 1 96.38 13 CYS B C 1
ATOM 1069 O O . CYS B 1 13 ? 6.859 -15.406 -6.07 1 96.38 13 CYS B O 1
ATOM 1071 N N . CYS B 1 14 ? 8.961 -16.172 -6.117 1 94.5 14 CYS B N 1
ATOM 1072 C CA . CYS B 1 14 ? 8.586 -17.531 -6.477 1 94.5 14 CYS B CA 1
ATOM 1073 C C . CYS B 1 14 ? 8.07 -18.297 -5.258 1 94.5 14 CYS B C 1
ATOM 1075 O O . CYS B 1 14 ? 7.457 -19.359 -5.398 1 94.5 14 CYS B O 1
ATOM 1077 N N . THR B 1 15 ? 8.297 -17.75 -4.086 1 92.94 15 THR B N 1
ATOM 1078 C CA . THR B 1 15 ? 7.898 -18.422 -2.852 1 92.94 15 THR B CA 1
ATOM 1079 C C . THR B 1 15 ? 6.965 -17.531 -2.033 1 92.94 15 THR B C 1
ATOM 1081 O O . THR B 1 15 ? 7.148 -16.312 -1.984 1 92.94 15 THR B O 1
ATOM 1084 N N . PRO B 1 16 ? 5.988 -18.188 -1.396 1 93.88 16 PRO B N 1
ATOM 1085 C CA . PRO B 1 16 ? 5.125 -17.391 -0.521 1 93.88 16 PRO B CA 1
ATOM 1086 C C . PRO B 1 16 ? 5.895 -16.719 0.614 1 93.88 16 PRO B C 1
ATOM 1088 O O . PRO B 1 16 ? 6.906 -17.25 1.079 1 93.88 16 PRO B O 1
ATOM 1091 N N . VAL B 1 17 ? 5.438 -15.555 1.026 1 95.88 17 VAL B N 1
ATOM 1092 C CA . VAL B 1 17 ? 6.082 -14.773 2.074 1 95.88 17 VAL B CA 1
ATOM 1093 C C . VAL B 1 17 ? 5.07 -14.438 3.166 1 95.88 17 VAL B C 1
ATOM 1095 O O . VAL B 1 17 ? 3.869 -14.344 2.9 1 95.88 17 VAL B O 1
ATOM 1098 N N . ASP B 1 18 ? 5.555 -14.32 4.469 1 96.31 18 ASP B N 1
ATOM 1099 C CA . ASP B 1 18 ? 4.73 -13.805 5.559 1 96.31 18 ASP B CA 1
ATOM 1100 C C . ASP B 1 18 ? 4.352 -12.344 5.32 1 96.31 18 ASP B C 1
ATOM 1102 O O . ASP B 1 18 ? 5.215 -11.469 5.316 1 96.31 18 ASP B O 1
ATOM 1106 N N . MET B 1 19 ? 3.109 -12.031 5.172 1 94.81 19 MET B N 1
ATOM 1107 C CA . MET B 1 19 ? 2.607 -10.734 4.711 1 94.81 19 MET B CA 1
ATOM 1108 C C . MET B 1 19 ? 2.639 -9.711 5.836 1 94.81 19 MET B C 1
ATOM 1110 O O . MET B 1 19 ? 2.346 -8.531 5.617 1 94.81 19 MET B O 1
ATOM 1114 N N . ARG B 1 20 ? 2.99 -10.117 7 1 92.25 20 ARG B N 1
ATOM 1115 C CA . ARG B 1 20 ? 3.201 -9.18 8.102 1 92.25 20 ARG B CA 1
ATOM 1116 C C . ARG B 1 20 ? 4.535 -8.453 7.949 1 92.25 20 ARG B C 1
ATOM 1118 O O . ARG B 1 20 ? 4.758 -7.418 8.578 1 92.25 20 ARG B O 1
ATOM 1125 N N . GLN B 1 21 ? 5.371 -9.039 7.09 1 94.56 21 GLN B N 1
ATOM 1126 C CA . GLN B 1 21 ? 6.672 -8.43 6.836 1 94.56 21 GLN B CA 1
ATOM 1127 C C . GLN B 1 21 ? 6.516 -7.062 6.172 1 94.56 21 GLN B C 1
ATOM 1129 O O . GLN B 1 21 ? 5.777 -6.922 5.195 1 94.56 21 GLN B O 1
ATOM 1134 N N . GLY B 1 22 ? 7.219 -6.109 6.773 1 95 22 GLY B N 1
ATOM 1135 C CA . GLY B 1 22 ? 7.137 -4.746 6.277 1 95 22 GLY B CA 1
ATOM 1136 C C . GLY B 1 22 ? 8.211 -4.414 5.262 1 95 22 GLY B C 1
ATOM 1137 O O . GLY B 1 22 ? 8.828 -5.312 4.684 1 95 22 GLY B O 1
ATOM 1138 N N . ILE B 1 23 ? 8.328 -3.133 5.016 1 96.06 23 ILE B N 1
ATOM 1139 C CA . ILE B 1 23 ? 9.211 -2.609 3.979 1 96.06 23 ILE B CA 1
ATOM 1140 C C . ILE B 1 23 ? 10.641 -3.098 4.223 1 96.06 23 ILE B C 1
ATOM 1142 O O . ILE B 1 23 ? 11.305 -3.572 3.299 1 96.06 23 ILE B O 1
ATOM 1146 N N . LEU B 1 24 ? 11.109 -3.037 5.441 1 94.62 24 LEU B N 1
ATOM 1147 C CA . LEU B 1 24 ? 12.477 -3.426 5.766 1 94.62 24 LEU B CA 1
ATOM 1148 C C . LEU B 1 24 ? 12.719 -4.895 5.43 1 94.62 24 LEU B C 1
ATOM 1150 O O . LEU B 1 24 ? 13.688 -5.227 4.742 1 94.62 24 LEU B O 1
ATOM 1154 N N . ARG B 1 25 ? 11.945 -5.75 5.863 1 96.62 25 ARG B N 1
ATOM 1155 C CA . ARG B 1 25 ? 12.109 -7.184 5.652 1 96.62 25 ARG B CA 1
ATOM 1156 C C . ARG B 1 25 ? 11.938 -7.547 4.18 1 96.62 25 ARG B C 1
ATOM 1158 O O . ARG B 1 25 ? 12.68 -8.375 3.648 1 96.62 25 ARG B O 1
ATOM 1165 N N . LEU B 1 26 ? 10.977 -6.965 3.518 1 97.62 26 LEU B N 1
ATOM 1166 C CA . LEU B 1 26 ? 10.766 -7.234 2.098 1 97.62 26 LEU B CA 1
ATOM 1167 C C . LEU B 1 26 ? 11.961 -6.758 1.275 1 97.62 26 LEU B C 1
ATOM 1169 O O . LEU B 1 26 ? 12.375 -7.43 0.329 1 97.62 26 LEU B O 1
ATOM 1173 N N . SER B 1 27 ? 12.508 -5.578 1.687 1 97.69 27 SER B N 1
ATOM 1174 C CA . SER B 1 27 ? 13.703 -5.066 1.027 1 97.69 27 SER B CA 1
ATOM 1175 C C . SER B 1 27 ? 14.875 -6.023 1.204 1 97.69 27 SER B C 1
ATOM 1177 O O . SER B 1 27 ? 15.648 -6.25 0.268 1 97.69 27 SER B O 1
ATOM 1179 N N . GLN B 1 28 ? 15 -6.543 2.41 1 97.62 28 GLN B N 1
ATOM 1180 C CA . GLN B 1 28 ? 16.062 -7.5 2.684 1 97.62 28 GLN B CA 1
ATOM 1181 C C . GLN B 1 28 ? 15.906 -8.758 1.834 1 97.62 28 GLN B C 1
ATOM 1183 O O . GLN B 1 28 ? 16.891 -9.32 1.354 1 97.62 28 GLN B O 1
ATOM 1188 N N . LEU B 1 29 ? 14.688 -9.219 1.655 1 96.75 29 LEU B N 1
ATOM 1189 C CA . LEU B 1 29 ? 14.414 -10.383 0.815 1 96.75 29 LEU B CA 1
ATOM 1190 C C . LEU B 1 29 ? 14.844 -10.125 -0.624 1 96.75 29 LEU B C 1
ATOM 1192 O O . LEU B 1 29 ? 15.453 -10.992 -1.254 1 96.75 29 LEU B O 1
ATOM 1196 N N . VAL B 1 30 ? 14.57 -8.93 -1.146 1 97.81 30 VAL B N 1
ATOM 1197 C CA . VAL B 1 30 ? 14.984 -8.531 -2.49 1 97.81 30 VAL B CA 1
ATOM 1198 C C . VAL B 1 30 ? 16.5 -8.555 -2.59 1 97.81 30 VAL B C 1
ATOM 1200 O O . VAL B 1 30 ? 17.062 -9.117 -3.533 1 97.81 30 VAL B O 1
ATOM 1203 N N . ARG B 1 31 ? 17.172 -7.984 -1.542 1 97.56 31 ARG B N 1
ATOM 1204 C CA . ARG B 1 31 ? 18.641 -7.91 -1.52 1 97.56 31 ARG B CA 1
ATOM 1205 C C . ARG B 1 31 ? 19.25 -9.305 -1.453 1 97.56 31 ARG B C 1
ATOM 1207 O O . ARG B 1 31 ? 20.281 -9.562 -2.094 1 97.56 31 ARG B O 1
ATOM 1214 N N . SER B 1 32 ? 18.641 -10.133 -0.735 1 96 32 SER B N 1
ATOM 1215 C CA . SER B 1 32 ? 19.156 -11.484 -0.561 1 96 32 SER B CA 1
ATOM 1216 C C . SER B 1 32 ? 19.078 -12.281 -1.863 1 96 32 SER B C 1
ATOM 1218 O O . SER B 1 32 ? 19.719 -13.32 -2 1 96 32 SER B O 1
ATOM 1220 N N . ASN B 1 33 ? 18.297 -11.844 -2.812 1 95.75 33 ASN B N 1
ATOM 1221 C CA . ASN B 1 33 ? 18.203 -12.453 -4.133 1 95.75 33 ASN B CA 1
ATOM 1222 C C . ASN B 1 33 ? 19 -11.68 -5.168 1 95.75 33 ASN B C 1
ATOM 1224 O O . ASN B 1 33 ? 18.75 -11.797 -6.371 1 95.75 33 ASN B O 1
ATOM 1228 N N . ASP B 1 34 ? 19.906 -10.75 -4.648 1 95.38 34 ASP B N 1
ATOM 1229 C CA . ASP B 1 34 ? 20.922 -10.039 -5.422 1 95.38 34 ASP B CA 1
ATOM 1230 C C . ASP B 1 34 ? 20.297 -8.93 -6.262 1 95.38 34 ASP B C 1
ATOM 1232 O O . ASP B 1 34 ? 20.75 -8.641 -7.363 1 95.38 34 ASP B O 1
ATOM 1236 N N . PHE B 1 35 ? 19.188 -8.414 -5.852 1 97.06 35 PHE B N 1
ATOM 1237 C CA . PHE B 1 35 ? 18.578 -7.242 -6.473 1 97.06 35 PHE B CA 1
ATOM 1238 C C . PHE B 1 35 ? 18.656 -6.035 -5.547 1 97.06 35 PHE B C 1
ATOM 1240 O O . PHE B 1 35 ? 18.938 -6.172 -4.355 1 97.06 35 PHE B O 1
ATOM 1247 N N . ASN B 1 36 ? 18.531 -4.875 -6.133 1 97.69 36 ASN B N 1
ATOM 1248 C CA . ASN B 1 36 ? 18.422 -3.621 -5.391 1 97.69 36 ASN B CA 1
ATOM 1249 C C . ASN B 1 36 ? 16.984 -3.145 -5.293 1 97.69 36 ASN B C 1
ATOM 1251 O O . ASN B 1 36 ? 16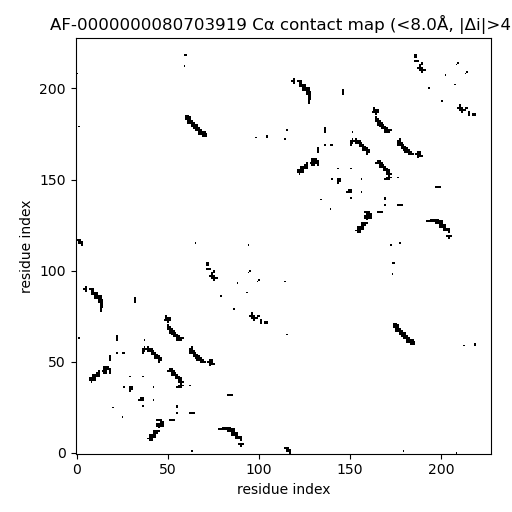.391 -2.73 -6.293 1 97.69 36 ASN B O 1
ATOM 1255 N N . PRO B 1 37 ? 16.438 -3.156 -4.121 1 97.38 37 PRO B N 1
ATOM 1256 C CA . PRO B 1 37 ? 15.023 -2.797 -3.98 1 97.38 37 PRO B CA 1
ATOM 1257 C C . PRO B 1 37 ? 14.734 -1.37 -4.438 1 97.38 37 PRO B C 1
ATOM 1259 O O . PRO B 1 37 ? 13.57 -1.009 -4.637 1 97.38 37 PRO B O 1
ATOM 1262 N N . SER B 1 38 ? 15.781 -0.525 -4.566 1 95.94 38 SER B N 1
ATOM 1263 C CA . SER B 1 38 ? 15.57 0.869 -4.945 1 95.94 38 SER B CA 1
ATOM 1264 C C . SER B 1 38 ? 15.859 1.091 -6.422 1 95.94 38 SER B C 1
ATOM 1266 O O . SER B 1 38 ? 16.141 2.217 -6.844 1 95.94 38 SER B O 1
ATOM 1268 N N . ASP B 1 39 ? 15.828 0.029 -7.215 1 96.56 39 ASP B N 1
ATOM 1269 C CA . ASP B 1 39 ? 16.219 0.124 -8.617 1 96.56 39 ASP B CA 1
ATOM 1270 C C . ASP B 1 39 ? 15.047 0.553 -9.492 1 96.56 39 ASP B C 1
ATOM 1272 O O . ASP B 1 39 ? 15.188 0.664 -10.711 1 96.56 39 ASP B O 1
ATOM 1276 N N . GLY B 1 40 ? 13.859 0.716 -8.898 1 95.31 40 GLY B N 1
ATOM 1277 C CA . GLY B 1 40 ? 12.703 1.16 -9.656 1 95.31 40 GLY B CA 1
ATOM 1278 C C . GLY B 1 40 ? 11.781 0.023 -10.062 1 95.31 40 GLY B C 1
ATOM 1279 O O . GLY B 1 40 ? 10.656 0.256 -10.508 1 95.31 40 GLY B O 1
ATOM 1280 N N . VAL B 1 41 ? 12.227 -1.232 -9.992 1 97.81 41 VAL B N 1
ATOM 1281 C CA . VAL B 1 41 ? 11.422 -2.414 -10.273 1 97.81 41 VAL B CA 1
ATOM 1282 C C . VAL B 1 41 ? 10.406 -2.627 -9.156 1 97.81 41 VAL B C 1
ATOM 1284 O O . VAL B 1 41 ? 10.672 -2.311 -7.996 1 97.81 41 VAL B O 1
ATOM 1287 N N . VAL B 1 42 ? 9.266 -3.109 -9.531 1 98.44 42 VAL B N 1
ATOM 1288 C CA . VAL B 1 42 ? 8.242 -3.443 -8.547 1 98.44 42 VAL B CA 1
ATOM 1289 C C . VAL B 1 42 ? 8.352 -4.914 -8.164 1 98.44 42 VAL B C 1
ATOM 1291 O O . VAL B 1 42 ? 8.188 -5.801 -9.008 1 98.44 42 VAL B O 1
ATOM 1294 N N . TYR B 1 43 ? 8.633 -5.176 -6.914 1 98.44 43 TYR B N 1
ATOM 1295 C CA . TYR B 1 43 ? 8.75 -6.543 -6.426 1 98.44 43 TYR B CA 1
ATOM 1296 C C . TYR B 1 43 ? 7.441 -7.008 -5.793 1 98.44 43 TYR B C 1
ATOM 1298 O O . TYR B 1 43 ? 6.883 -6.32 -4.934 1 98.44 43 TYR B O 1
ATOM 1306 N N . VAL B 1 44 ? 6.992 -8.164 -6.18 1 97.56 44 VAL B N 1
ATOM 1307 C CA . VAL B 1 44 ? 5.66 -8.648 -5.832 1 97.56 44 VAL B CA 1
ATOM 1308 C C . VAL B 1 44 ? 5.773 -9.867 -4.914 1 97.56 44 VAL B C 1
ATOM 1310 O O . VAL B 1 44 ? 6.508 -10.805 -5.211 1 97.56 44 VAL B O 1
ATOM 1313 N N . PHE B 1 45 ? 5.066 -9.828 -3.861 1 96.75 45 PHE B N 1
ATOM 1314 C CA . PHE B 1 45 ? 5.035 -10.898 -2.875 1 96.75 45 PHE B CA 1
ATOM 1315 C C . PHE B 1 45 ? 3.605 -11.375 -2.631 1 96.75 45 PHE B C 1
ATOM 1317 O O . PHE B 1 45 ? 2.66 -10.594 -2.754 1 96.75 45 PHE B O 1
ATOM 1324 N N . TYR B 1 46 ? 3.426 -12.562 -2.287 1 94.94 46 TYR B N 1
ATOM 1325 C CA . TYR B 1 46 ? 2.121 -13.141 -1.973 1 94.94 46 TYR B CA 1
ATOM 1326 C C . TYR B 1 46 ? 2.225 -14.125 -0.818 1 94.94 46 TYR B C 1
ATOM 1328 O O . TYR B 1 46 ? 3.305 -14.648 -0.535 1 94.94 46 TYR B O 1
ATOM 1336 N N . ASN B 1 47 ? 1.122 -14.25 -0.137 1 94.31 47 ASN B N 1
ATOM 1337 C CA . ASN B 1 47 ? 1.135 -15.195 0.97 1 94.31 47 ASN B CA 1
ATOM 1338 C C . ASN B 1 47 ? 0.734 -16.594 0.511 1 94.31 47 ASN B C 1
ATOM 1340 O O . ASN B 1 47 ? 0.279 -16.781 -0.62 1 94.31 47 ASN B O 1
ATOM 1344 N N . ARG B 1 48 ? 0.876 -17.531 1.387 1 92 48 ARG B N 1
ATOM 1345 C CA . ARG B 1 48 ? 0.642 -18.938 1.076 1 92 48 ARG B CA 1
ATOM 1346 C C . ARG B 1 48 ? -0.805 -19.172 0.655 1 92 48 ARG B C 1
ATOM 1348 O O . ARG B 1 48 ? -1.067 -19.891 -0.31 1 92 48 ARG B O 1
ATOM 1355 N N . SER B 1 49 ? -1.765 -18.562 1.348 1 89.31 49 SER B N 1
ATOM 1356 C CA . SER B 1 49 ? -3.186 -18.75 1.08 1 89.31 49 SER B CA 1
ATOM 1357 C C . SER B 1 49 ? -3.617 -18 -0.177 1 89.31 49 SER B C 1
ATOM 1359 O O . SER B 1 49 ? -4.734 -18.188 -0.665 1 89.31 49 SER B O 1
ATOM 1361 N N . ARG B 1 50 ? -2.797 -17.094 -0.632 1 90.56 50 ARG B N 1
ATOM 1362 C CA . ARG B 1 50 ? -2.992 -16.344 -1.868 1 90.56 50 ARG B CA 1
ATOM 1363 C C . ARG B 1 50 ? -4.18 -15.398 -1.752 1 90.56 50 ARG B C 1
ATOM 1365 O O . ARG B 1 50 ? -4.918 -15.195 -2.719 1 90.56 50 ARG B O 1
ATOM 1372 N N . ASN B 1 51 ? -4.418 -14.953 -0.584 1 91.25 51 ASN B N 1
ATOM 1373 C CA . ASN B 1 51 ? -5.473 -13.961 -0.395 1 91.25 51 ASN B CA 1
ATOM 1374 C C . ASN B 1 51 ? -4.898 -12.602 -0.013 1 91.25 51 ASN B C 1
ATOM 1376 O O . ASN B 1 51 ? -5.648 -11.664 0.269 1 91.25 51 ASN B O 1
ATOM 1380 N N . ARG B 1 52 ? -3.582 -12.531 0.051 1 94.12 52 ARG B N 1
ATOM 1381 C CA . ARG B 1 52 ? -2.881 -11.273 0.298 1 94.12 52 ARG B CA 1
ATOM 1382 C C . ARG B 1 52 ? -1.719 -11.094 -0.674 1 94.12 52 ARG B C 1
ATOM 1384 O O . ARG B 1 52 ? -1.046 -12.062 -1.029 1 94.12 52 ARG B O 1
ATOM 1391 N N . ILE B 1 53 ? -1.483 -9.914 -1.04 1 95.56 53 ILE B N 1
ATOM 1392 C CA . ILE B 1 53 ? -0.387 -9.586 -1.945 1 95.56 53 ILE B CA 1
ATOM 1393 C C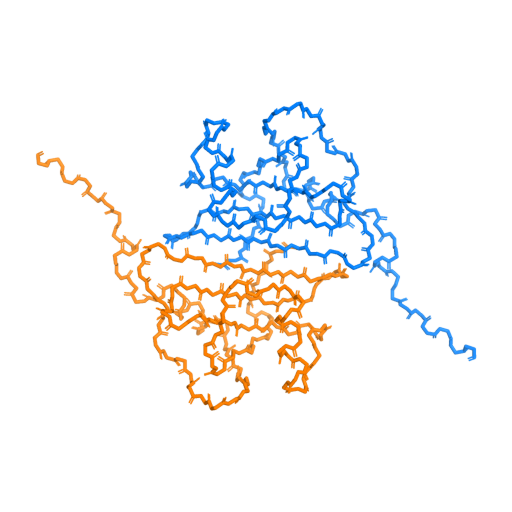 . ILE B 1 53 ? 0.22 -8.242 -1.552 1 95.56 53 ILE B C 1
ATOM 1395 O O . ILE B 1 53 ? -0.496 -7.328 -1.129 1 95.56 53 ILE B O 1
ATOM 1399 N N . LYS B 1 54 ? 1.541 -8.117 -1.646 1 97.69 54 LYS B N 1
ATOM 1400 C CA . LYS B 1 54 ? 2.256 -6.855 -1.463 1 97.69 54 LYS B CA 1
ATOM 1401 C C . LYS B 1 54 ? 3.137 -6.543 -2.67 1 97.69 54 LYS B C 1
ATOM 1403 O O . LYS B 1 54 ? 3.797 -7.43 -3.211 1 97.69 54 LYS B O 1
ATOM 1408 N N . LEU B 1 55 ? 3.07 -5.328 -3.119 1 98.31 55 LEU B N 1
ATOM 1409 C CA . LEU B 1 55 ? 3.977 -4.805 -4.137 1 98.31 55 LEU B CA 1
ATOM 1410 C C . LEU B 1 55 ? 4.895 -3.738 -3.549 1 98.31 55 LEU B C 1
ATOM 1412 O O . LEU B 1 55 ? 4.422 -2.717 -3.043 1 98.31 55 LEU B O 1
ATOM 1416 N N . LEU B 1 56 ? 6.191 -3.986 -3.543 1 98.44 56 LEU B N 1
ATOM 1417 C CA . LEU B 1 56 ? 7.207 -3.061 -3.055 1 98.44 56 LEU B CA 1
ATOM 1418 C C . LEU B 1 56 ? 7.82 -2.27 -4.207 1 98.44 56 LEU B C 1
ATOM 1420 O O . LEU B 1 56 ? 8.297 -2.855 -5.18 1 98.44 56 LEU B O 1
ATOM 1424 N N . HIS B 1 57 ? 7.797 -0.974 -4.102 1 98.19 57 HIS B N 1
ATOM 1425 C CA . HIS B 1 57 ? 8.266 -0.098 -5.172 1 98.19 57 HIS B CA 1
ATOM 1426 C C . HIS B 1 57 ? 9.008 1.108 -4.605 1 98.19 57 HIS B C 1
ATOM 1428 O O . HIS B 1 57 ? 8.562 1.718 -3.631 1 98.19 57 HIS B O 1
ATOM 1434 N N . TRP B 1 58 ? 10.172 1.42 -5.203 1 96.25 58 TRP B N 1
ATOM 1435 C CA . TRP B 1 58 ? 10.883 2.652 -4.879 1 96.25 58 TRP B CA 1
ATOM 1436 C C . TRP B 1 58 ? 10.477 3.777 -5.828 1 96.25 58 TRP B C 1
ATOM 1438 O O . TRP B 1 58 ? 10.695 3.688 -7.039 1 96.25 58 TRP B O 1
ATOM 1448 N N . GLU B 1 59 ? 9.867 4.77 -5.188 1 89.69 59 GLU B N 1
ATOM 1449 C CA . GLU B 1 59 ? 9.469 5.914 -6.004 1 89.69 59 GLU B CA 1
ATOM 1450 C C . GLU B 1 59 ? 9.656 7.227 -5.246 1 89.69 59 GLU B C 1
ATOM 1452 O O . GLU B 1 59 ? 9.336 7.312 -4.059 1 89.69 59 GLU B O 1
ATOM 1457 N N . ARG B 1 60 ? 10.164 8.273 -5.902 1 82.31 60 ARG B N 1
ATOM 1458 C CA . ARG B 1 60 ? 10.273 9.648 -5.418 1 82.31 60 ARG B CA 1
ATOM 1459 C C . ARG B 1 60 ? 10.859 9.68 -4.008 1 82.31 60 ARG B C 1
ATOM 1461 O O . ARG B 1 60 ? 10.273 10.281 -3.104 1 82.31 60 ARG B O 1
ATOM 1468 N N . CYS B 1 61 ? 12 9.016 -3.697 1 82.5 61 CYS B N 1
ATOM 1469 C CA . CYS B 1 61 ? 12.797 9.086 -2.48 1 82.5 61 CYS B CA 1
ATOM 1470 C C . CYS B 1 61 ? 12.133 8.32 -1.343 1 82.5 61 CYS B C 1
ATOM 1472 O O . CYS B 1 61 ? 12.102 8.789 -0.205 1 82.5 61 CYS B O 1
ATOM 1474 N N . GLY B 1 62 ? 11.539 7.285 -1.635 1 91.44 62 GLY B N 1
ATOM 1475 C CA . GLY B 1 62 ? 10.953 6.461 -0.588 1 91.44 62 GLY B CA 1
ATOM 1476 C C . GLY B 1 62 ? 10.352 5.176 -1.111 1 91.44 62 GLY B C 1
ATOM 1477 O O . GLY B 1 62 ? 10.141 5.027 -2.316 1 91.44 62 GLY B O 1
ATOM 1478 N N . PHE B 1 63 ? 10.188 4.301 -0.208 1 95.88 63 PHE B N 1
ATOM 1479 C CA . PHE B 1 63 ? 9.516 3.051 -0.548 1 95.88 63 PHE B CA 1
ATOM 1480 C C . PHE B 1 63 ? 8.008 3.195 -0.441 1 95.88 63 PHE B C 1
ATOM 1482 O O . PHE B 1 63 ? 7.504 3.861 0.467 1 95.88 63 PHE B O 1
ATOM 1489 N N . VAL B 1 64 ? 7.34 2.592 -1.355 1 97 64 VAL B N 1
ATOM 1490 C CA . VAL B 1 64 ? 5.891 2.426 -1.277 1 97 64 VAL B CA 1
ATOM 1491 C C . VAL B 1 64 ? 5.539 0.94 -1.298 1 97 64 VAL B C 1
ATOM 1493 O O . VAL B 1 64 ? 6.051 0.186 -2.129 1 97 64 VAL B O 1
ATOM 1496 N N . VAL B 1 65 ? 4.672 0.529 -0.417 1 97.94 65 VAL B N 1
ATOM 1497 C CA . VAL B 1 65 ? 4.125 -0.824 -0.432 1 97.94 65 VAL B CA 1
ATOM 1498 C C . VAL B 1 65 ? 2.627 -0.772 -0.725 1 97.94 65 VAL B C 1
ATOM 1500 O O . VAL B 1 65 ? 1.882 -0.051 -0.057 1 97.94 65 VAL B O 1
ATOM 1503 N N . TYR B 1 66 ? 2.23 -1.435 -1.737 1 97.81 66 TYR B N 1
ATOM 1504 C CA . TYR B 1 66 ? 0.827 -1.706 -2.029 1 97.81 66 TYR B CA 1
ATOM 1505 C C . TYR B 1 66 ? 0.393 -3.037 -1.427 1 97.81 66 TYR B C 1
ATOM 1507 O O . TYR B 1 66 ? 0.82 -4.102 -1.883 1 97.81 66 TYR B O 1
ATOM 1515 N N . HIS B 1 67 ? -0.375 -3.006 -0.469 1 97.31 67 HIS B N 1
ATOM 1516 C CA . HIS B 1 67 ? -0.829 -4.207 0.224 1 97.31 67 HIS B CA 1
ATOM 1517 C C . HIS B 1 67 ? -2.316 -4.445 -0.007 1 97.31 67 HIS B C 1
ATOM 1519 O O . HIS B 1 67 ? -3.156 -3.68 0.473 1 97.31 67 HIS B O 1
ATOM 1525 N N . LYS B 1 68 ? -2.646 -5.469 -0.727 1 95.5 68 LYS B N 1
ATOM 1526 C CA . LYS B 1 68 ? -4.043 -5.82 -0.974 1 95.5 68 LYS B CA 1
ATOM 1527 C C . LYS B 1 68 ? -4.426 -7.102 -0.239 1 95.5 68 LYS B C 1
ATOM 1529 O O . LYS B 1 68 ? -3.707 -8.102 -0.302 1 95.5 68 LYS B O 1
ATOM 1534 N N . GLN B 1 69 ? -5.5 -6.961 0.44 1 94.44 69 GLN B N 1
ATOM 1535 C CA . GLN B 1 69 ? -6.105 -8.109 1.113 1 94.44 69 GLN B CA 1
ATOM 1536 C C . GLN B 1 69 ? -7.484 -8.414 0.542 1 94.44 69 GLN B C 1
ATOM 1538 O O . GLN B 1 69 ? -8.414 -7.613 0.682 1 94.44 69 GLN B O 1
ATOM 1543 N N . MET B 1 70 ? -7.598 -9.523 -0.049 1 88.94 70 MET B N 1
ATOM 1544 C CA . MET B 1 70 ? -8.859 -9.945 -0.651 1 88.94 70 MET B CA 1
ATOM 1545 C C . MET B 1 70 ? -9.781 -10.555 0.398 1 88.94 70 MET B C 1
ATOM 1547 O O . MET B 1 70 ? -9.359 -11.391 1.198 1 88.94 70 MET B O 1
ATOM 1551 N N . VAL B 1 71 ? -10.945 -10.055 0.518 1 82.56 71 VAL B N 1
ATOM 1552 C CA . VAL B 1 71 ? -11.93 -10.609 1.438 1 82.56 71 VAL B CA 1
ATOM 1553 C C . VAL B 1 71 ? -12.672 -11.766 0.769 1 82.56 71 VAL B C 1
ATOM 1555 O O . VAL B 1 71 ? -13.133 -12.688 1.444 1 82.56 71 VAL B O 1
ATOM 1558 N N . GLN B 1 72 ? -12.797 -11.641 -0.548 1 81.25 72 GLN B N 1
ATOM 1559 C CA . GLN B 1 72 ? -13.383 -12.711 -1.344 1 81.25 72 GLN B CA 1
ATOM 1560 C C . GLN B 1 72 ? -12.453 -13.141 -2.471 1 81.25 72 GLN B C 1
ATOM 1562 O O . GLN B 1 72 ? -11.867 -12.289 -3.154 1 81.25 72 GLN B O 1
ATOM 1567 N N . GLY B 1 73 ? -12.344 -14.391 -2.635 1 79.5 73 GLY B N 1
ATOM 1568 C CA . GLY B 1 73 ? -11.508 -14.914 -3.699 1 79.5 73 GLY B CA 1
ATOM 1569 C C . GLY B 1 73 ? -10.031 -14.938 -3.344 1 79.5 73 GLY B C 1
ATOM 1570 O O . GLY B 1 73 ? -9.656 -14.625 -2.211 1 79.5 73 GLY B O 1
ATOM 1571 N N . CYS B 1 74 ? -9.242 -15.477 -4.273 1 83.31 74 CYS B N 1
ATOM 1572 C CA . CYS B 1 74 ? -7.793 -15.586 -4.121 1 83.31 74 CYS B CA 1
ATOM 1573 C C . CYS B 1 74 ? -7.082 -15.266 -5.43 1 83.31 74 CYS B C 1
ATOM 1575 O O . CYS B 1 74 ? -7.719 -15.148 -6.477 1 83.31 74 CYS B O 1
ATOM 1577 N N . LEU B 1 75 ? -5.816 -15.039 -5.234 1 86.5 75 LEU B N 1
ATOM 1578 C CA . LEU B 1 75 ? -4.984 -14.867 -6.422 1 86.5 75 LEU B CA 1
ATOM 1579 C C . LEU B 1 75 ? -4.988 -16.125 -7.277 1 86.5 75 LEU B C 1
ATOM 1581 O O . LEU B 1 75 ? -5.023 -17.234 -6.75 1 86.5 75 LEU B O 1
ATOM 1585 N N . SER B 1 76 ? -4.918 -15.836 -8.523 1 84.06 76 SER B N 1
ATOM 1586 C CA . SER B 1 76 ? -4.855 -16.969 -9.445 1 84.06 76 SER B CA 1
ATOM 1587 C C . SER B 1 76 ? -3.605 -17.812 -9.203 1 84.06 76 SER B C 1
ATOM 1589 O O . SER B 1 76 ? -2.537 -17.266 -8.914 1 84.06 76 SER B O 1
ATOM 1591 N N . PRO B 1 77 ? -3.676 -19.078 -9.367 1 76 77 PRO B N 1
ATOM 1592 C CA . PRO B 1 77 ? -2.574 -20 -9.07 1 76 77 PRO B CA 1
ATOM 1593 C C . PRO B 1 77 ? -1.489 -19.984 -10.141 1 76 77 PRO B C 1
ATOM 1595 O O . PRO B 1 77 ? -0.515 -20.734 -10.047 1 76 77 PRO B O 1
ATOM 1598 N N . LYS B 1 78 ? -1.419 -19.172 -11.008 1 72.25 78 LYS B N 1
ATOM 1599 C CA . LYS B 1 78 ? -0.467 -19.266 -12.109 1 72.25 78 LYS B CA 1
ATOM 1600 C C . LYS B 1 78 ? 0.899 -18.719 -11.703 1 72.25 78 LYS B C 1
ATOM 1602 O O . LYS B 1 78 ? 1.812 -18.641 -12.531 1 72.25 78 LYS B O 1
ATOM 1607 N N . ILE B 1 79 ? 1.21 -18.75 -10.531 1 69.69 79 ILE B N 1
ATOM 1608 C CA . ILE B 1 79 ? 2.514 -18.25 -10.125 1 69.69 79 ILE B CA 1
ATOM 1609 C C . ILE B 1 79 ? 3.555 -19.359 -10.211 1 69.69 79 ILE B C 1
ATOM 1611 O O . ILE B 1 79 ? 3.291 -20.5 -9.828 1 69.69 79 ILE B O 1
ATOM 1615 N N . ILE B 1 80 ? 4.598 -19 -10.938 1 71.81 80 ILE B N 1
ATOM 1616 C CA . ILE B 1 80 ? 5.719 -19.922 -11.008 1 71.81 80 ILE B CA 1
ATOM 1617 C C . ILE B 1 80 ? 6.246 -20.203 -9.602 1 71.81 80 ILE B C 1
ATOM 1619 O O . ILE B 1 80 ? 6.52 -19.266 -8.844 1 71.81 80 ILE B O 1
ATOM 1623 N N . ARG B 1 81 ? 6.227 -21.469 -9.297 1 75.88 81 ARG B N 1
ATOM 1624 C CA . ARG B 1 81 ? 6.777 -21.859 -7.996 1 75.88 81 ARG B CA 1
ATOM 1625 C C . ARG B 1 81 ? 8.18 -22.438 -8.141 1 75.88 81 ARG B C 1
ATOM 1627 O O . ARG B 1 81 ? 8.398 -23.359 -8.93 1 75.88 81 ARG B O 1
ATOM 1634 N N . ALA B 1 82 ? 9.07 -21.672 -7.633 1 80.12 82 ALA B N 1
ATOM 1635 C CA . ALA B 1 82 ? 10.461 -22.109 -7.531 1 80.12 82 ALA B CA 1
ATOM 1636 C C . ALA B 1 82 ? 10.977 -21.984 -6.102 1 80.12 82 ALA B C 1
ATOM 1638 O O . ALA B 1 82 ? 10.289 -21.438 -5.238 1 80.12 82 ALA B O 1
ATOM 1639 N N . ARG B 1 83 ? 12.141 -22.641 -5.832 1 77.25 83 ARG B N 1
ATOM 1640 C CA . ARG B 1 83 ? 12.711 -22.641 -4.488 1 77.25 83 ARG B CA 1
ATOM 1641 C C . ARG B 1 83 ? 13.062 -21.219 -4.047 1 77.25 83 ARG B C 1
ATOM 1643 O O . ARG B 1 83 ? 12.945 -20.891 -2.869 1 77.25 83 ARG B O 1
ATOM 1650 N N . THR B 1 84 ? 13.625 -20.469 -4.98 1 81.06 84 THR B N 1
ATOM 1651 C CA . THR B 1 84 ? 14.016 -19.109 -4.645 1 81.06 84 THR B CA 1
ATOM 1652 C C . THR B 1 84 ? 14.031 -18.219 -5.891 1 81.06 84 THR B C 1
ATOM 1654 O O . THR B 1 84 ? 13.984 -18.719 -7.016 1 81.06 84 THR B O 1
ATOM 1657 N N . GLY B 1 85 ? 13.828 -17 -5.57 1 92.94 85 GLY B N 1
ATOM 1658 C CA . GLY B 1 85 ? 14.055 -16.062 -6.664 1 92.94 85 GLY B CA 1
ATOM 1659 C C . GLY B 1 85 ? 12.805 -15.328 -7.086 1 92.94 85 GLY B C 1
ATOM 1660 O O . GLY B 1 85 ? 11.805 -15.312 -6.355 1 92.94 85 GLY B O 1
ATOM 1661 N N . PHE B 1 86 ? 13.023 -14.609 -8.188 1 95.88 86 PHE B N 1
ATOM 1662 C CA . PHE B 1 86 ? 11.984 -13.781 -8.781 1 95.88 86 PHE B CA 1
ATOM 1663 C C . PHE B 1 86 ? 11.852 -14.07 -10.273 1 95.88 86 PHE B C 1
ATOM 1665 O O . PHE B 1 86 ? 12.82 -14.461 -10.922 1 95.88 86 PHE B O 1
ATOM 1672 N N . TYR B 1 87 ? 10.711 -13.867 -10.789 1 94.5 87 TYR B N 1
ATOM 1673 C CA . TYR B 1 87 ? 10.492 -13.891 -12.227 1 94.5 87 TYR B CA 1
ATOM 1674 C C . TYR B 1 87 ? 9.695 -12.672 -12.68 1 94.5 87 TYR B C 1
ATOM 1676 O O . TYR B 1 87 ? 8.992 -12.055 -11.875 1 94.5 87 TYR B O 1
ATOM 1684 N N . GLU B 1 88 ? 9.82 -12.297 -13.844 1 94.56 88 GLU B N 1
ATOM 1685 C CA . GLU B 1 88 ? 9.156 -11.102 -14.367 1 94.56 88 GLU B CA 1
ATOM 1686 C C . GLU B 1 88 ? 7.77 -11.422 -14.898 1 94.56 88 GLU B C 1
ATOM 1688 O O . GLU B 1 88 ? 7.566 -12.469 -15.523 1 94.56 88 GLU B O 1
ATOM 1693 N N . LEU B 1 89 ? 6.906 -10.609 -14.648 1 93 89 LEU B N 1
ATOM 1694 C CA . LEU B 1 89 ? 5.523 -10.719 -15.102 1 93 89 LEU B CA 1
ATOM 1695 C C . LEU B 1 89 ? 5.051 -9.406 -15.727 1 93 89 LEU B C 1
ATOM 1697 O O . LEU B 1 89 ? 5.379 -8.328 -15.242 1 93 89 LEU B O 1
ATOM 1701 N N . ARG B 1 90 ? 4.281 -9.555 -16.828 1 93.69 90 ARG B N 1
ATOM 1702 C CA . ARG B 1 90 ? 3.691 -8.359 -17.422 1 93.69 90 ARG B CA 1
ATOM 1703 C C . ARG B 1 90 ? 2.557 -7.82 -16.547 1 93.69 90 ARG B C 1
ATOM 1705 O O . ARG B 1 90 ? 1.916 -8.578 -15.82 1 93.69 90 ARG B O 1
ATOM 1712 N N . TRP B 1 91 ? 2.275 -6.555 -16.719 1 94.38 91 TRP B N 1
ATOM 1713 C CA . TRP B 1 91 ? 1.228 -5.895 -15.953 1 94.38 91 TRP B CA 1
ATOM 1714 C C . TRP B 1 91 ? -0.121 -6.57 -16.172 1 94.38 91 TRP B C 1
ATOM 1716 O O . TRP B 1 91 ? -0.85 -6.84 -15.211 1 94.38 91 TRP B O 1
ATOM 1726 N N . ASP B 1 92 ? -0.484 -6.832 -17.438 1 90.88 92 ASP B N 1
ATOM 1727 C CA . ASP B 1 92 ? -1.777 -7.43 -17.75 1 90.88 92 ASP B CA 1
ATOM 1728 C C . ASP B 1 92 ? -1.916 -8.812 -17.109 1 90.88 92 ASP B C 1
ATOM 1730 O O . ASP B 1 92 ? -3.01 -9.203 -16.703 1 90.88 92 ASP B O 1
ATOM 1734 N N . GLU B 1 93 ? -0.812 -9.539 -17 1 89.88 93 GLU B N 1
ATOM 1735 C CA . GLU B 1 93 ? -0.818 -10.844 -16.344 1 89.88 93 GLU B CA 1
ATOM 1736 C C . GLU B 1 93 ? -1.008 -10.703 -14.836 1 89.88 93 GLU B C 1
ATOM 1738 O O . GLU B 1 93 ? -1.754 -11.469 -14.227 1 89.88 93 GLU B O 1
ATOM 1743 N N . LEU B 1 94 ? -0.325 -9.719 -14.32 1 91.62 94 LEU B N 1
ATOM 1744 C CA . LEU B 1 94 ? -0.428 -9.469 -12.883 1 91.62 94 LEU B CA 1
ATOM 1745 C C . LEU B 1 94 ? -1.855 -9.102 -12.5 1 91.62 94 LEU B C 1
ATOM 1747 O O . LEU B 1 94 ? -2.391 -9.617 -11.516 1 91.62 94 LEU B O 1
ATOM 1751 N N . VAL B 1 95 ? -2.42 -8.281 -13.234 1 90 95 VAL B N 1
ATOM 1752 C CA . VAL B 1 95 ? -3.793 -7.852 -12.984 1 90 95 VAL B CA 1
ATOM 1753 C C . VAL B 1 95 ? -4.73 -9.055 -13.047 1 90 95 VAL B C 1
ATOM 1755 O O . VAL B 1 95 ? -5.633 -9.188 -12.219 1 90 95 VAL B O 1
ATOM 1758 N N . LEU B 1 96 ? -4.535 -9.891 -14 1 85.56 96 LEU B N 1
ATOM 1759 C CA . LEU B 1 96 ? -5.32 -11.117 -14.109 1 85.56 96 LEU B CA 1
ATOM 1760 C C . LEU B 1 96 ? -5.109 -12.016 -12.898 1 85.56 96 LEU B C 1
ATOM 1762 O O . LEU B 1 96 ? -6.055 -12.625 -12.398 1 85.56 96 LEU B O 1
ATOM 1766 N N . TYR B 1 97 ? -3.857 -12.008 -12.492 1 85.75 97 TYR B N 1
ATOM 1767 C CA . TYR B 1 97 ? -3.492 -12.805 -11.328 1 85.75 97 TYR B CA 1
ATOM 1768 C C . TYR B 1 97 ? -4.238 -12.336 -10.086 1 85.75 97 TYR B C 1
ATOM 1770 O O . TYR B 1 97 ? -4.691 -13.148 -9.281 1 85.75 97 TYR B O 1
ATOM 1778 N N . ILE B 1 98 ? -4.477 -11.109 -10.008 1 86.94 98 ILE B N 1
ATOM 1779 C CA . ILE B 1 98 ? -5.066 -10.508 -8.82 1 86.94 98 ILE B CA 1
ATOM 1780 C C . ILE B 1 98 ? -6.59 -10.523 -8.93 1 86.94 98 ILE B C 1
ATOM 1782 O O . ILE B 1 98 ? -7.289 -10.859 -7.969 1 86.94 98 ILE B O 1
ATOM 1786 N N . GLU B 1 99 ? -7.148 -10.039 -10.102 1 79.12 99 GLU B N 1
ATOM 1787 C CA . GLU B 1 99 ? -8.578 -9.828 -10.289 1 79.12 99 GLU B CA 1
ATOM 1788 C C . GLU B 1 99 ? -9.234 -11.023 -10.977 1 79.12 99 GLU B C 1
ATOM 1790 O O . GLU B 1 99 ? -10.461 -11.125 -11.023 1 79.12 99 GLU B O 1
ATOM 1795 N N . GLY B 1 100 ? -8.562 -11.719 -11.812 1 61.97 100 GLY B N 1
ATOM 1796 C CA . GLY B 1 100 ? -9.102 -12.711 -12.727 1 61.97 100 GLY B CA 1
ATOM 1797 C C . GLY B 1 100 ? -10.234 -13.523 -12.125 1 61.97 100 GLY B C 1
ATOM 1798 O O . GLY B 1 100 ? -11.328 -13.578 -12.688 1 61.97 100 GLY B O 1
ATOM 1799 N N . ILE B 1 101 ? -10.109 -14.695 -11.602 1 56.44 101 ILE B N 1
ATOM 1800 C CA . ILE B 1 101 ? -11.039 -15.812 -11.719 1 56.44 101 ILE B CA 1
ATOM 1801 C C . ILE B 1 101 ? -12.258 -15.57 -10.836 1 56.44 101 ILE B C 1
ATOM 1803 O O . ILE B 1 101 ? -13.156 -16.406 -10.758 1 56.44 101 ILE B O 1
ATOM 1807 N N . ASN B 1 102 ? -12.234 -14.562 -9.945 1 53.06 102 ASN B N 1
ATOM 1808 C CA . ASN B 1 102 ? -13.289 -14.859 -8.977 1 53.06 102 ASN B CA 1
ATOM 1809 C C . ASN B 1 102 ? -14.633 -14.297 -9.414 1 53.06 102 ASN B C 1
ATOM 1811 O O . ASN B 1 102 ? -14.891 -13.102 -9.266 1 53.06 102 ASN B O 1
ATOM 1815 N N . PRO B 1 103 ? -15.383 -15.023 -10.133 1 52.91 103 PRO B N 1
ATOM 1816 C CA . PRO B 1 103 ? -16.766 -14.695 -10.508 1 52.91 103 PRO B CA 1
ATOM 1817 C C . PRO B 1 103 ? -17.531 -13.992 -9.383 1 52.91 103 PRO B C 1
ATOM 1819 O O . PRO B 1 103 ? -18.391 -13.148 -9.656 1 52.91 103 PRO B O 1
ATOM 1822 N N . ASN B 1 104 ? -17.344 -14.43 -8.211 1 53.03 104 ASN B N 1
ATOM 1823 C CA . ASN B 1 104 ? -18.156 -13.922 -7.105 1 53.03 104 ASN B CA 1
ATOM 1824 C C . ASN B 1 104 ? -17.734 -12.516 -6.699 1 53.03 104 ASN B C 1
ATOM 1826 O O . ASN B 1 104 ? -18.438 -11.828 -5.965 1 53.03 104 ASN B O 1
ATOM 1830 N N . CYS B 1 105 ? -16.516 -12.148 -6.879 1 50.88 105 CYS B N 1
ATOM 1831 C CA . CYS B 1 105 ? -16.156 -10.758 -6.605 1 50.88 105 CYS B CA 1
ATOM 1832 C C . CYS B 1 105 ? -16.969 -9.812 -7.484 1 50.88 105 CYS B C 1
ATOM 1834 O O . CYS B 1 105 ? -17.203 -8.656 -7.117 1 50.88 105 CYS B O 1
ATOM 1836 N N . TYR B 1 106 ? -17.312 -10.281 -8.688 1 43.56 106 TYR B N 1
ATOM 1837 C CA . TYR B 1 106 ? -18.188 -9.477 -9.539 1 43.56 106 TYR B CA 1
ATOM 1838 C C . TYR B 1 106 ? -19.641 -9.719 -9.195 1 43.56 106 TYR B C 1
ATOM 1840 O O . TYR B 1 106 ? -20.531 -9.125 -9.805 1 43.56 106 TYR B O 1
ATOM 1848 N N . ARG B 1 107 ? -19.922 -10.781 -8.625 1 41.25 107 ARG B N 1
ATOM 1849 C CA . ARG B 1 107 ? -21.359 -10.906 -8.359 1 41.25 107 ARG B CA 1
ATOM 1850 C C . ARG B 1 107 ? -21.812 -9.875 -7.324 1 41.25 107 ARG B C 1
ATOM 1852 O O . ARG B 1 107 ? -21.312 -9.867 -6.195 1 41.25 107 ARG B O 1
ATOM 1859 N N . ARG B 1 108 ? -22.172 -8.664 -7.668 1 38.94 108 ARG B N 1
ATOM 1860 C CA . ARG B 1 108 ? -23.078 -7.82 -6.879 1 38.94 108 ARG B CA 1
ATOM 1861 C C . ARG B 1 108 ? -24.031 -8.664 -6.051 1 38.94 108 ARG B C 1
ATOM 1863 O O . ARG B 1 108 ? -24.656 -9.594 -6.57 1 38.94 108 ARG B O 1
ATOM 1870 N N . LYS B 1 109 ? -23.953 -8.75 -4.781 1 37.28 109 LYS B N 1
ATOM 1871 C CA . LYS B 1 109 ? -25.094 -9.234 -4.016 1 37.28 109 LYS B CA 1
ATOM 1872 C C . LYS B 1 109 ? -26.422 -8.797 -4.652 1 37.28 109 LYS B C 1
ATOM 1874 O O . LYS B 1 109 ? -26.734 -7.605 -4.656 1 37.28 109 LYS B O 1
ATOM 1879 N N . ARG B 1 110 ? -26.859 -9.172 -5.703 1 33.56 110 ARG B N 1
ATOM 1880 C CA . ARG B 1 110 ? -28.297 -9.094 -5.898 1 33.56 110 ARG B CA 1
ATOM 1881 C C . ARG B 1 110 ? -29.047 -9.633 -4.68 1 33.56 110 ARG B C 1
ATOM 1883 O O . ARG B 1 110 ? -28.969 -10.82 -4.379 1 33.56 110 ARG B O 1
ATOM 1890 N N . TYR B 1 111 ? -29 -8.961 -3.512 1 35.38 111 TYR B N 1
ATOM 1891 C CA . TYR B 1 111 ? -30.047 -9.133 -2.52 1 35.38 111 TYR B CA 1
ATOM 1892 C C . TYR B 1 111 ? -31.375 -9.508 -3.186 1 35.38 111 TYR B C 1
ATOM 1894 O O . TYR B 1 111 ? -31.969 -8.695 -3.9 1 35.38 111 TYR B O 1
ATOM 1902 N N . ASN B 1 112 ? -31.516 -10.602 -3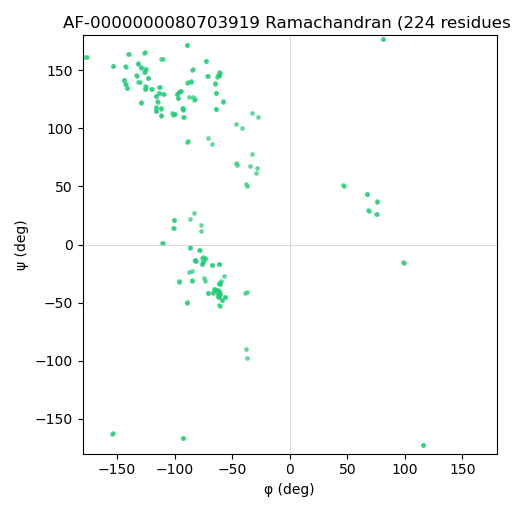.783 1 30.03 112 ASN B N 1
ATOM 1903 C CA . ASN B 1 112 ? -32.844 -11.109 -4.102 1 30.03 112 ASN B CA 1
ATOM 1904 C C . ASN B 1 112 ? -33.812 -10.883 -2.949 1 30.03 112 ASN B C 1
ATOM 1906 O O . ASN B 1 112 ? -33.562 -11.297 -1.819 1 30.03 112 ASN B O 1
ATOM 1910 N N . LYS B 1 113 ? -34.625 -9.875 -3.029 1 30.44 113 LYS B N 1
ATOM 1911 C CA . LYS B 1 113 ? -35.969 -9.664 -2.461 1 30.44 113 LYS B CA 1
ATOM 1912 C C . LYS B 1 113 ? -36.781 -10.945 -2.48 1 30.44 113 LYS B C 1
ATOM 1914 O O . LYS B 1 113 ? -37.219 -11.391 -3.539 1 30.44 113 LYS B O 1
ATOM 1919 N N . SER B 1 114 ? -36.094 -12.031 -1.935 1 25.81 114 SER B N 1
ATOM 1920 C CA . SER B 1 114 ? -37.25 -12.859 -1.612 1 25.81 114 SER B CA 1
ATOM 1921 C C . SER B 1 114 ? -37.969 -12.32 -0.388 1 25.81 114 SER B C 1
ATOM 1923 O O . SER B 1 114 ? -37.344 -11.805 0.542 1 25.81 114 SER B O 1
#

Solvent-accessible surface area (backbone atoms only — not comparable to full-atom values): 12711 Å² total; per-residue (Å²): 124,65,66,60,56,73,87,55,50,35,32,36,46,22,46,65,42,74,78,83,56,48,72,67,56,52,40,49,55,38,41,75,66,76,42,64,54,75,71,51,44,30,39,32,43,34,27,82,84,26,34,36,38,38,37,41,33,34,53,94,48,22,43,32,36,42,37,37,37,42,78,54,62,52,43,51,81,80,64,67,75,43,95,67,52,67,45,76,49,55,48,74,54,50,50,39,33,62,63,55,78,41,64,63,64,67,50,67,81,70,77,68,84,118,124,65,66,62,58,74,88,54,50,34,31,35,45,20,46,66,40,73,79,83,56,47,72,68,56,50,38,48,55,36,40,74,67,77,42,61,54,74,71,51,45,30,39,31,42,34,27,81,85,26,34,37,37,38,36,40,32,34,52,94,47,20,44,33,35,41,37,38,39,42,78,53,60,49,44,50,79,81,62,65,75,44,95,68,51,69,46,76,50,55,46,73,56,49,48,40,31,62,64,50,79,42,64,64,63,68,49,67,80,71,75,70,85,118

Secondary structure (DSSP, 8-state):
--B--TTS-EEEESS---TT--HHHHHHHHHHTT--TTSSPEEEEE-TTSSEEEEEEE-SSEEEEEEEEESS----TT----SS-EEEE-HHHHHHHHHTT-TTTS--------/--B--TTS-EEEESS---TT--HHHHHHHHHHTT--TTSSPEEEEE-TTSSEEEEEEE-SSEEEEEEEEESS----S-----SS-EEEE-HHHHHHHHHSS-TTTS--------

Foldseek 3Di:
DPDDDQVAWEKEKQDADDLVDDPVVVQVQCVVQVHHLQPQHWYKHAHPVQQKIWIWGHDDHDIDIDIDGHPDDGFDPPRHHDPTDIDIDGRVVVCCRGPNDDPVVPDDPPPPPD/DPDDDQVAWEKEKQDADDLVDDPVVVQVLCVVQVHHLQPFHWYKHAHPVQQKIWIWGHDDHDIDIDIDGHPDDGFDPPRHHDPTDIDIDGRVVVCCRGPNDDPVVPPDPPPPPD

InterPro domains:
  IPR008878 Transposase IS66, Orf2 [NF033819] (12-100)
  IPR008878 Transposase IS66, Orf2 [PF05717] (12-104)
  IPR008878 Transposase IS66, Orf2 [PTHR36455] (2-109)

pLDDT: mean 85.56, std 18.21, range [25.81, 98.44]

Radius of gyration: 18.32 Å; Cα contacts (8 Å, |Δi|>4): 441; chains: 2; bounding box: 73×44×36 Å

Organism: NCBI:txid868129